Protein AF-A0A8K0K7T7-F1 (afdb_monomer_lite)

Structure (mmCIF, N/CA/C/O backbone):
data_AF-A0A8K0K7T7-F1
#
_entry.id   AF-A0A8K0K7T7-F1
#
loop_
_atom_site.group_PDB
_atom_site.id
_atom_site.type_symbol
_atom_site.label_atom_id
_atom_site.label_alt_id
_atom_site.label_comp_id
_atom_site.label_asym_id
_atom_site.label_entity_id
_atom_site.label_seq_id
_atom_site.pdbx_PDB_ins_code
_atom_site.Cartn_x
_atom_site.Cartn_y
_atom_site.Cartn_z
_atom_site.occupancy
_atom_site.B_iso_or_equiv
_atom_site.auth_seq_id
_atom_site.auth_comp_id
_atom_site.auth_asym_id
_atom_site.auth_atom_id
_atom_site.pdbx_PDB_model_num
ATOM 1 N N . MET A 1 1 ? 17.848 -2.171 -11.054 1.00 44.66 1 MET A N 1
ATOM 2 C CA . MET A 1 1 ? 18.434 -1.024 -11.780 1.00 44.66 1 MET A CA 1
ATOM 3 C C . MET A 1 1 ? 17.347 0.001 -12.133 1.00 44.66 1 MET A C 1
ATOM 5 O O . MET A 1 1 ? 17.092 0.245 -13.301 1.00 44.66 1 MET A O 1
ATOM 9 N N . LEU A 1 2 ? 16.612 0.528 -11.144 1.00 49.06 2 LEU A N 1
ATOM 10 C CA . LEU A 1 2 ? 15.560 1.542 -11.382 1.00 49.06 2 LEU A CA 1
ATOM 11 C C . LEU A 1 2 ? 15.442 2.586 -10.257 1.00 49.06 2 LEU A C 1
ATOM 13 O O . LEU A 1 2 ? 14.619 3.487 -10.379 1.00 49.06 2 LEU A O 1
ATOM 17 N N . LEU A 1 3 ? 16.252 2.478 -9.204 1.00 55.94 3 LEU A N 1
ATOM 18 C CA . LEU A 1 3 ? 16.417 3.468 -8.147 1.00 55.94 3 LEU A CA 1
ATOM 19 C C . LEU A 1 3 ? 17.888 3.410 -7.732 1.00 55.94 3 LEU A C 1
ATOM 21 O O . LEU A 1 3 ? 18.396 2.315 -7.489 1.00 55.94 3 LEU A O 1
ATOM 25 N N . GLU A 1 4 ? 18.558 4.556 -7.735 1.00 58.66 4 GLU A N 1
ATOM 26 C CA . GLU A 1 4 ? 19.851 4.748 -7.084 1.00 58.66 4 GLU A CA 1
ATOM 27 C C . GLU A 1 4 ? 19.541 5.489 -5.792 1.00 58.66 4 GLU A C 1
ATOM 29 O O . GLU A 1 4 ? 19.224 6.675 -5.806 1.00 58.66 4 GLU A O 1
ATOM 34 N N . GLU A 1 5 ? 19.512 4.755 -4.688 1.00 66.19 5 GLU A N 1
ATOM 35 C CA . GLU A 1 5 ? 19.388 5.341 -3.362 1.00 66.19 5 GLU A CA 1
ATOM 36 C C . GLU A 1 5 ? 20.499 4.767 -2.493 1.00 66.19 5 GLU A C 1
ATOM 38 O O . GLU A 1 5 ? 20.722 3.554 -2.487 1.00 66.19 5 GLU A O 1
ATOM 43 N N . GLU A 1 6 ? 21.207 5.646 -1.789 1.00 67.38 6 GLU A N 1
ATOM 44 C CA . GLU A 1 6 ? 22.221 5.242 -0.824 1.00 67.38 6 GLU A CA 1
ATOM 45 C C . GLU A 1 6 ? 21.534 4.630 0.398 1.00 67.38 6 GLU A C 1
ATOM 47 O O . GLU A 1 6 ? 20.622 5.216 0.988 1.00 67.38 6 GLU A O 1
ATOM 52 N N . VAL A 1 7 ? 21.958 3.420 0.749 1.00 73.75 7 VAL A N 1
ATOM 53 C CA . VAL A 1 7 ? 21.536 2.718 1.960 1.00 73.75 7 VAL A CA 1
ATOM 54 C C . VAL A 1 7 ? 22.656 2.892 2.976 1.00 73.75 7 VAL A C 1
ATOM 56 O O . VAL A 1 7 ? 23.814 2.635 2.649 1.00 73.75 7 VAL A O 1
ATOM 59 N N . ALA A 1 8 ? 22.321 3.351 4.182 1.00 79.38 8 ALA A N 1
ATOM 60 C CA . ALA A 1 8 ? 23.298 3.510 5.253 1.00 79.38 8 ALA A CA 1
ATOM 61 C C . ALA A 1 8 ? 23.956 2.162 5.598 1.00 79.38 8 ALA A C 1
ATOM 63 O O . ALA A 1 8 ? 23.309 1.115 5.535 1.00 79.38 8 ALA A O 1
ATOM 64 N N . GLU A 1 9 ? 25.239 2.178 5.961 1.00 80.19 9 GLU A N 1
ATOM 65 C CA . GLU A 1 9 ? 25.994 0.952 6.268 1.00 80.19 9 GLU A CA 1
ATOM 66 C C . GLU A 1 9 ? 25.435 0.189 7.482 1.00 80.19 9 GLU A C 1
ATOM 68 O O . GLU A 1 9 ? 25.597 -1.026 7.577 1.00 80.19 9 GLU A O 1
ATOM 73 N N . ASP A 1 10 ? 24.741 0.882 8.386 1.00 84.44 10 ASP A N 1
ATOM 74 C CA . ASP A 1 10 ? 24.087 0.339 9.578 1.00 84.44 10 ASP A CA 1
ATOM 75 C C . ASP A 1 10 ? 22.597 0.008 9.366 1.00 84.44 10 ASP A C 1
ATOM 77 O O . ASP A 1 10 ? 21.869 -0.259 10.326 1.00 84.44 10 ASP A O 1
ATOM 81 N N . ALA A 1 11 ? 22.126 -0.010 8.115 1.00 82.19 11 ALA A N 1
ATOM 82 C CA . ALA A 1 11 ? 20.739 -0.319 7.807 1.00 82.19 11 ALA A CA 1
ATOM 83 C C . ALA A 1 11 ? 20.352 -1.733 8.272 1.00 82.19 11 ALA A C 1
ATOM 85 O O . ALA A 1 11 ? 20.931 -2.745 7.868 1.00 82.19 11 ALA A O 1
ATOM 86 N N . LEU A 1 12 ? 19.300 -1.810 9.087 1.00 83.00 12 LEU A N 1
ATOM 87 C CA . LEU A 1 12 ? 18.721 -3.077 9.519 1.00 83.00 12 LEU A CA 1
ATOM 88 C C . LEU A 1 12 ? 17.846 -3.662 8.404 1.00 83.00 12 LEU A C 1
ATOM 90 O O . LEU A 1 12 ? 16.884 -3.039 7.957 1.00 83.00 12 LEU A O 1
ATOM 94 N N . VAL A 1 13 ? 18.154 -4.891 7.982 1.00 82.94 13 VAL A N 1
ATOM 95 C CA . VAL A 1 13 ? 17.402 -5.614 6.947 1.00 82.94 13 VAL A CA 1
ATOM 96 C C . VAL A 1 13 ? 16.766 -6.862 7.545 1.00 82.94 13 VAL A C 1
ATOM 98 O O . VAL A 1 13 ? 17.448 -7.726 8.093 1.00 82.94 13 VAL A O 1
ATOM 101 N N . GLN A 1 14 ? 15.446 -6.990 7.406 1.00 85.31 14 GLN A N 1
ATOM 102 C CA . GLN A 1 14 ? 14.732 -8.194 7.818 1.00 85.31 14 GLN A CA 1
ATOM 103 C C . GLN A 1 14 ? 14.831 -9.280 6.739 1.00 85.31 14 GLN A C 1
ATOM 105 O O . GLN A 1 14 ? 14.354 -9.108 5.617 1.00 85.31 14 GLN A O 1
ATOM 110 N N . VAL A 1 15 ? 15.406 -10.431 7.095 1.00 89.38 15 VAL A N 1
ATOM 111 C CA . VAL A 1 15 ? 15.560 -11.581 6.193 1.00 89.38 15 VAL A CA 1
ATOM 112 C C . VAL A 1 15 ? 14.581 -12.682 6.590 1.00 89.38 15 VAL A C 1
ATOM 114 O O . VAL A 1 15 ? 14.737 -13.323 7.623 1.00 89.38 15 VAL A O 1
ATOM 117 N N . TYR A 1 16 ? 13.569 -12.915 5.752 1.00 90.62 16 TYR A N 1
ATOM 118 C CA . TYR A 1 16 ? 12.531 -13.921 6.015 1.00 90.62 16 TYR A CA 1
ATOM 119 C C . TYR A 1 16 ? 12.963 -15.356 5.670 1.00 90.62 16 TYR A C 1
ATOM 121 O O . TYR A 1 16 ? 12.565 -16.297 6.349 1.00 90.62 16 TYR A O 1
ATOM 129 N N . PHE A 1 17 ? 13.777 -15.537 4.622 1.00 94.69 17 PHE A N 1
ATOM 130 C CA . PHE A 1 17 ? 14.166 -16.856 4.103 1.00 94.69 17 PHE A CA 1
ATOM 131 C C . PHE A 1 17 ? 15.683 -16.953 3.922 1.00 94.69 17 PHE A C 1
ATOM 133 O O . PHE A 1 17 ? 16.199 -16.926 2.806 1.00 94.69 17 PHE A O 1
ATOM 140 N N . GLU A 1 18 ? 16.411 -17.043 5.033 1.00 94.62 18 GLU A N 1
ATOM 141 C CA . GLU A 1 18 ? 17.880 -17.036 5.033 1.00 94.62 18 GLU A CA 1
ATOM 142 C C . GLU A 1 18 ? 18.484 -18.130 4.134 1.00 94.62 18 GLU A C 1
ATOM 144 O O . GLU A 1 18 ? 19.366 -17.852 3.321 1.00 94.62 18 GLU A O 1
ATOM 149 N N . SER A 1 19 ? 17.984 -19.365 4.233 1.00 95.44 19 SER A N 1
ATOM 150 C CA . SER A 1 19 ? 18.483 -20.504 3.450 1.00 95.44 19 SER A CA 1
ATOM 151 C C . SER A 1 19 ? 18.306 -20.311 1.944 1.00 95.44 19 SER A C 1
ATOM 153 O O . SER A 1 19 ? 19.203 -20.649 1.174 1.00 95.44 19 SER A O 1
ATOM 155 N N . TYR A 1 20 ? 17.184 -19.718 1.527 1.00 94.75 20 TYR A N 1
ATOM 156 C CA . TYR A 1 20 ? 16.925 -19.384 0.128 1.00 94.75 20 TYR A CA 1
ATOM 157 C C . TYR A 1 20 ? 17.961 -18.393 -0.403 1.00 94.75 20 TYR A C 1
ATOM 159 O O . TYR A 1 20 ? 18.541 -18.624 -1.460 1.00 94.75 20 TYR A O 1
ATOM 167 N N . PHE A 1 21 ? 18.227 -17.310 0.336 1.00 92.56 21 PHE A N 1
ATOM 168 C CA . PHE A 1 21 ? 19.190 -16.301 -0.102 1.00 92.56 21 PHE A CA 1
ATOM 169 C C . PHE A 1 21 ? 20.616 -16.845 -0.146 1.00 92.56 21 PHE A C 1
ATOM 171 O O . PHE A 1 21 ? 21.332 -16.550 -1.096 1.00 92.56 21 PHE A O 1
ATOM 178 N N . LYS A 1 22 ? 21.013 -17.685 0.817 1.00 93.25 22 LYS A N 1
ATOM 179 C CA . LYS A 1 22 ? 22.320 -18.358 0.780 1.00 93.25 22 LYS A CA 1
ATOM 180 C C . LYS A 1 22 ? 22.485 -19.199 -0.486 1.00 93.25 22 LYS A C 1
ATOM 182 O O . LYS A 1 22 ? 23.440 -18.980 -1.223 1.00 93.25 22 LYS A O 1
ATOM 187 N N . ALA A 1 23 ? 21.524 -20.079 -0.770 1.00 94.44 23 ALA A N 1
ATOM 188 C CA . ALA A 1 23 ? 21.555 -20.914 -1.969 1.00 94.44 23 ALA A CA 1
ATOM 189 C C . ALA A 1 23 ? 21.532 -20.073 -3.257 1.00 94.44 23 ALA A C 1
ATOM 191 O O . ALA A 1 23 ? 22.284 -20.335 -4.190 1.00 94.44 23 ALA A O 1
ATOM 192 N N . LEU A 1 24 ? 20.710 -19.019 -3.299 1.00 89.81 24 LEU A N 1
ATOM 193 C CA . LEU A 1 24 ? 20.644 -18.107 -4.439 1.00 89.81 24 LEU A CA 1
ATOM 194 C C . LEU A 1 24 ? 21.985 -17.409 -4.691 1.00 89.81 24 LEU A C 1
ATOM 196 O O . LEU A 1 24 ? 22.420 -17.331 -5.836 1.00 89.81 24 LEU A O 1
ATOM 200 N N . PHE A 1 25 ? 22.634 -16.879 -3.653 1.00 89.50 25 PHE A N 1
ATOM 201 C CA . PHE A 1 25 ? 23.907 -16.177 -3.812 1.00 89.50 25 PHE A CA 1
ATOM 202 C C . PHE A 1 25 ? 25.058 -17.119 -4.166 1.00 89.50 25 PHE A C 1
ATOM 204 O O . PHE A 1 25 ? 25.930 -16.725 -4.937 1.00 89.50 25 PHE A O 1
ATOM 211 N N . GLU A 1 26 ? 25.034 -18.360 -3.680 1.00 91.69 26 GLU A N 1
ATOM 212 C CA . GLU A 1 26 ? 25.967 -19.409 -4.099 1.00 91.69 26 GLU A CA 1
ATOM 213 C C . GLU A 1 26 ? 25.805 -19.724 -5.598 1.00 91.69 26 GLU A C 1
ATOM 215 O O . GLU A 1 26 ? 26.759 -19.614 -6.370 1.00 91.69 26 GLU A O 1
ATOM 220 N N . GLU A 1 27 ? 24.575 -19.977 -6.053 1.00 88.00 27 GLU A N 1
ATOM 221 C CA . GLU A 1 27 ? 24.254 -20.210 -7.470 1.00 88.00 27 GLU A CA 1
ATOM 222 C C . GLU A 1 27 ? 24.607 -19.010 -8.368 1.00 88.00 27 GLU A C 1
ATOM 224 O O . GLU A 1 27 ? 25.108 -19.169 -9.488 1.00 88.00 27 GLU A O 1
ATOM 229 N N . LEU A 1 28 ? 24.375 -17.784 -7.889 1.00 86.06 28 LEU A N 1
ATOM 230 C CA . LEU A 1 28 ? 24.751 -16.562 -8.602 1.00 86.06 28 LEU A CA 1
ATOM 231 C C . LEU A 1 28 ? 26.271 -16.379 -8.665 1.00 86.06 28 LEU A C 1
ATOM 233 O O . LEU A 1 28 ? 26.768 -15.956 -9.705 1.00 86.06 28 LEU A O 1
ATOM 237 N N . GLY A 1 29 ? 27.005 -16.731 -7.605 1.00 85.00 29 GLY A N 1
ATOM 238 C CA . GLY A 1 29 ? 28.470 -16.697 -7.578 1.00 85.00 29 GLY A CA 1
ATOM 239 C C . GLY A 1 29 ? 29.111 -17.666 -8.575 1.00 85.00 29 GLY A C 1
ATOM 240 O O . GLY A 1 29 ? 30.180 -17.387 -9.116 1.00 85.00 29 GLY A O 1
ATOM 241 N N . HIS A 1 30 ? 28.432 -18.775 -8.877 1.00 88.62 30 HIS A N 1
ATOM 242 C CA . HIS A 1 30 ? 28.841 -19.734 -9.908 1.00 88.62 30 HIS A CA 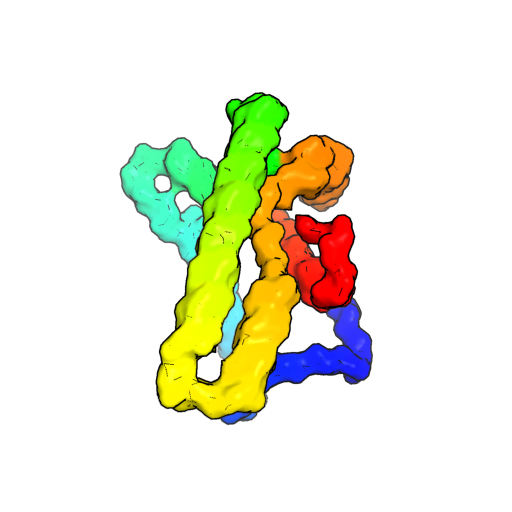1
ATOM 243 C C . HIS A 1 30 ? 28.307 -19.406 -11.310 1.00 88.62 30 HIS A C 1
ATOM 245 O O . HIS A 1 30 ? 28.747 -19.988 -12.307 1.00 88.62 30 HIS A O 1
ATOM 251 N N . SER A 1 31 ? 27.370 -18.466 -11.419 1.00 85.31 31 SER A N 1
ATOM 252 C CA . SER A 1 31 ? 26.796 -18.050 -12.692 1.00 85.31 31 SER A CA 1
ATOM 253 C C . SER A 1 31 ? 27.680 -17.008 -13.374 1.00 85.31 31 SER A C 1
ATOM 255 O O . SER A 1 31 ? 27.971 -15.950 -12.827 1.00 85.31 31 SER A O 1
ATOM 257 N N . GLY A 1 32 ? 28.076 -17.270 -14.622 1.00 87.94 32 GLY A N 1
ATOM 258 C CA . GLY A 1 32 ? 28.769 -16.263 -15.427 1.00 87.94 32 GLY A CA 1
ATOM 259 C C . GLY A 1 32 ? 27.900 -15.017 -15.643 1.00 87.94 32 GLY A C 1
ATOM 260 O O . GLY A 1 32 ? 26.694 -15.135 -15.870 1.00 87.94 32 GLY A O 1
ATOM 261 N N . GLU A 1 33 ? 28.519 -13.834 -15.647 1.00 87.94 33 GLU A N 1
ATOM 262 C CA . GLU A 1 33 ? 27.858 -12.520 -15.744 1.00 87.94 33 GLU A CA 1
ATOM 263 C C . GLU A 1 33 ? 26.768 -12.466 -16.827 1.00 87.94 33 GLU A C 1
ATOM 265 O O . GLU A 1 33 ? 25.632 -12.070 -16.570 1.00 87.94 33 GLU A O 1
ATOM 270 N N . ARG A 1 34 ? 27.073 -12.962 -18.032 1.00 89.06 34 ARG A N 1
ATOM 271 C CA . ARG A 1 34 ? 26.129 -13.007 -19.159 1.00 89.06 34 ARG A CA 1
ATOM 272 C C . ARG A 1 34 ? 24.845 -13.775 -18.834 1.00 89.06 34 ARG A C 1
ATOM 274 O O . ARG A 1 34 ? 23.768 -13.380 -19.278 1.00 89.06 34 ARG A O 1
ATOM 281 N N . ARG A 1 35 ? 24.939 -14.883 -18.093 1.00 87.81 35 ARG A N 1
ATOM 282 C CA . ARG A 1 35 ? 23.773 -15.691 -17.705 1.00 87.81 35 ARG A CA 1
ATOM 283 C C . ARG A 1 35 ? 22.903 -14.919 -16.719 1.00 87.81 35 ARG A C 1
ATOM 285 O O . ARG A 1 35 ? 21.689 -14.876 -16.904 1.00 87.81 35 ARG A O 1
ATOM 292 N N . THR A 1 36 ? 23.530 -14.263 -15.746 1.00 86.50 36 THR A N 1
ATOM 293 C CA . THR A 1 36 ? 22.855 -13.416 -14.757 1.00 86.50 36 THR A CA 1
ATOM 294 C C . THR A 1 36 ? 22.152 -12.236 -15.426 1.00 86.50 36 THR A C 1
ATOM 296 O O . THR A 1 36 ? 20.957 -12.041 -15.219 1.00 86.50 36 THR A O 1
ATOM 299 N N . VAL A 1 37 ? 22.840 -11.504 -16.307 1.00 88.94 37 VAL A N 1
ATOM 300 C CA . VAL A 1 37 ? 22.253 -10.386 -17.066 1.00 88.94 37 VAL A CA 1
ATOM 301 C C . VAL A 1 37 ? 21.072 -10.854 -17.917 1.00 88.94 37 VAL A C 1
ATOM 303 O O . VAL A 1 37 ? 20.012 -10.234 -17.883 1.00 88.94 37 VAL A O 1
ATOM 306 N N . ASN A 1 38 ? 21.205 -11.975 -18.631 1.00 89.94 38 ASN A N 1
ATOM 307 C CA . ASN A 1 38 ? 20.111 -12.519 -19.436 1.00 89.94 38 ASN A CA 1
ATOM 308 C C . ASN A 1 38 ? 18.901 -12.912 -18.581 1.00 89.94 38 ASN A C 1
ATOM 310 O O . ASN A 1 38 ? 17.770 -12.612 -18.956 1.00 89.94 38 ASN A O 1
ATOM 314 N N . ALA A 1 39 ? 19.123 -13.550 -17.429 1.00 88.12 39 ALA A N 1
ATOM 315 C CA . ALA A 1 39 ? 18.048 -13.903 -16.509 1.00 88.12 39 ALA A CA 1
ATOM 316 C C . ALA A 1 39 ? 17.333 -12.651 -15.973 1.00 88.12 39 ALA A C 1
ATOM 318 O O . ALA A 1 39 ? 16.104 -12.591 -15.992 1.00 88.12 39 ALA A O 1
ATOM 319 N N . LEU A 1 40 ? 18.087 -11.621 -15.571 1.00 88.88 40 LEU A N 1
ATOM 320 C CA . LEU A 1 40 ? 17.537 -10.336 -15.125 1.00 88.88 40 LEU A CA 1
ATOM 321 C C . LEU A 1 40 ? 16.747 -9.631 -16.229 1.00 88.88 40 LEU A C 1
ATOM 323 O O . LEU A 1 40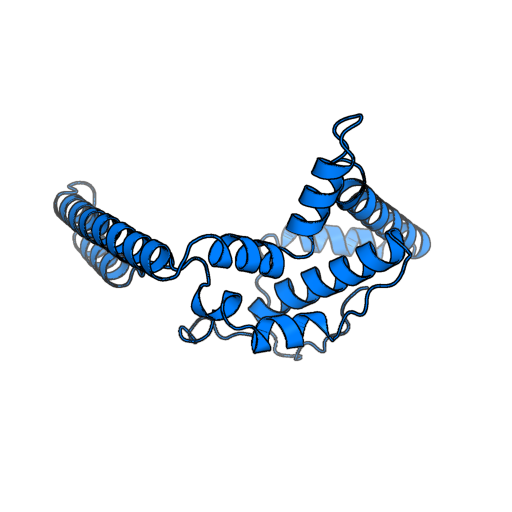 ? 15.670 -9.100 -15.961 1.00 88.88 40 LEU A O 1
ATOM 327 N N . MET A 1 41 ? 17.232 -9.672 -17.470 1.00 89.38 41 MET A N 1
ATOM 328 C CA . MET A 1 41 ? 16.513 -9.136 -18.624 1.00 89.38 41 MET A CA 1
ATOM 329 C C . MET A 1 41 ? 15.206 -9.884 -18.876 1.00 89.38 41 MET A C 1
ATOM 331 O O . MET A 1 41 ? 14.176 -9.241 -19.044 1.00 89.38 41 MET A O 1
ATOM 335 N N . VAL A 1 42 ? 15.211 -11.220 -18.843 1.00 90.00 42 VAL A N 1
ATOM 336 C CA . VAL A 1 42 ? 13.991 -12.027 -19.008 1.00 90.00 42 VAL A CA 1
ATOM 337 C C . VAL A 1 42 ? 12.983 -11.727 -17.901 1.00 90.00 42 VAL A C 1
ATOM 339 O O . VAL A 1 42 ? 11.811 -11.507 -18.200 1.00 90.00 42 VAL A O 1
ATOM 342 N N . MET A 1 43 ? 13.430 -11.648 -16.644 1.00 88.19 43 MET A N 1
ATOM 343 C CA . MET A 1 43 ? 12.573 -11.262 -15.519 1.00 88.19 43 MET A CA 1
ATOM 344 C C . MET A 1 43 ? 11.979 -9.864 -15.727 1.00 88.19 43 MET A C 1
ATOM 346 O O . MET A 1 43 ? 10.772 -9.675 -15.597 1.00 88.19 43 MET A O 1
ATOM 350 N N . PHE A 1 44 ? 12.795 -8.888 -16.128 1.00 86.00 44 PHE A N 1
ATOM 351 C CA . PHE A 1 44 ? 12.325 -7.531 -16.395 1.00 86.00 44 PHE A CA 1
ATOM 352 C C . PHE A 1 44 ? 11.341 -7.463 -17.572 1.00 86.00 44 PHE A C 1
ATOM 354 O O . PHE A 1 44 ? 10.301 -6.813 -17.474 1.00 86.00 44 PHE A O 1
ATOM 361 N N . THR A 1 45 ? 11.621 -8.156 -18.677 1.00 86.25 45 THR A N 1
ATOM 362 C CA . THR A 1 45 ? 10.717 -8.227 -19.831 1.00 86.25 45 THR A CA 1
ATOM 363 C C . THR A 1 45 ? 9.404 -8.916 -19.471 1.00 86.25 45 THR A C 1
ATOM 365 O O . THR A 1 45 ? 8.348 -8.453 -19.899 1.00 86.25 45 THR A O 1
ATOM 368 N N . HIS A 1 46 ? 9.441 -9.972 -18.657 1.00 86.31 46 HIS A N 1
ATOM 369 C CA . HIS A 1 46 ? 8.241 -10.632 -18.152 1.00 86.31 46 HIS A CA 1
ATOM 370 C C . HIS A 1 46 ? 7.388 -9.678 -17.304 1.00 86.31 46 HIS A C 1
ATOM 372 O O . HIS A 1 46 ? 6.182 -9.581 -17.525 1.00 86.31 46 HIS A O 1
ATOM 378 N N . GLU A 1 47 ? 8.003 -8.907 -16.404 1.00 81.31 47 GLU A N 1
ATOM 379 C CA . GLU A 1 47 ? 7.311 -7.884 -15.608 1.00 81.31 47 GLU A CA 1
ATOM 380 C C . GLU A 1 47 ? 6.663 -6.803 -16.483 1.00 81.31 47 GLU A C 1
ATOM 382 O O . GLU A 1 47 ? 5.499 -6.444 -16.277 1.00 81.31 47 GLU A O 1
ATOM 387 N N . LEU A 1 48 ? 7.376 -6.314 -17.504 1.00 82.00 48 LEU A N 1
ATOM 388 C CA . LEU A 1 48 ? 6.817 -5.367 -18.471 1.00 82.00 48 LEU A CA 1
ATOM 389 C C . LEU A 1 48 ? 5.649 -5.981 -19.247 1.00 82.00 48 LEU A C 1
ATOM 391 O O . LEU A 1 48 ? 4.610 -5.342 -19.407 1.00 82.00 48 LEU A O 1
ATOM 395 N N . TYR A 1 49 ? 5.783 -7.226 -19.700 1.00 82.62 49 TYR A N 1
ATOM 396 C CA . TYR A 1 49 ? 4.724 -7.934 -20.410 1.00 82.62 49 TYR A CA 1
ATOM 397 C C . TYR A 1 49 ? 3.495 -8.152 -19.521 1.00 82.62 49 TYR A C 1
ATOM 399 O O . TYR A 1 49 ? 2.365 -7.906 -19.943 1.00 82.62 49 TYR A O 1
ATOM 407 N N . TYR A 1 50 ? 3.678 -8.549 -18.265 1.00 77.31 50 TYR A N 1
ATOM 408 C CA . TYR A 1 50 ? 2.561 -8.735 -17.349 1.00 77.31 50 TYR A CA 1
ATOM 409 C C . TYR A 1 50 ? 1.889 -7.398 -17.023 1.00 77.31 50 TYR A C 1
ATOM 411 O O . TYR A 1 50 ? 0.674 -7.257 -17.169 1.00 77.31 50 TYR A O 1
ATOM 419 N N . GLY A 1 51 ? 2.676 -6.378 -16.674 1.00 71.69 51 GLY A N 1
ATOM 420 C CA . GLY A 1 51 ? 2.180 -5.042 -16.350 1.00 71.69 51 GLY A CA 1
ATOM 421 C C . GLY A 1 51 ? 1.474 -4.339 -17.509 1.00 71.69 51 GLY A C 1
ATOM 422 O O . GLY A 1 51 ? 0.477 -3.656 -17.277 1.00 71.69 51 GLY A O 1
ATOM 423 N N . LEU A 1 52 ? 1.957 -4.531 -18.741 1.00 77.06 52 LEU A N 1
ATOM 424 C CA . LEU A 1 52 ? 1.518 -3.772 -19.911 1.00 77.06 52 LEU A CA 1
ATOM 425 C C . LEU A 1 52 ? 0.787 -4.604 -20.961 1.00 77.06 52 LEU A C 1
ATOM 427 O O . LEU A 1 52 ? 0.243 -4.022 -21.880 1.00 77.06 52 LEU A O 1
ATOM 431 N N . VAL A 1 53 ? 0.745 -5.931 -20.919 1.00 72.94 53 VAL A N 1
ATOM 432 C CA . VAL A 1 53 ? 0.171 -6.726 -22.028 1.00 72.94 53 VAL A CA 1
ATOM 433 C C . VAL A 1 53 ? -0.871 -7.724 -21.547 1.00 72.94 53 VAL A C 1
ATOM 435 O O . VAL A 1 53 ? -1.931 -7.816 -22.162 1.00 72.94 53 VAL A O 1
ATOM 438 N N . THR A 1 54 ? -0.650 -8.414 -20.427 1.00 66.38 54 THR A N 1
ATOM 439 C CA . THR A 1 54 ? -1.586 -9.461 -19.956 1.00 66.38 54 THR A CA 1
ATOM 440 C C . THR A 1 54 ? -2.959 -8.938 -19.520 1.00 66.38 54 THR A C 1
ATOM 442 O O . THR A 1 54 ? -3.939 -9.674 -19.552 1.00 66.38 54 THR A O 1
ATOM 445 N N . ASN A 1 55 ? -3.082 -7.635 -19.238 1.00 58.16 55 ASN A N 1
ATOM 446 C CA . ASN A 1 55 ? -4.368 -6.965 -19.003 1.00 58.16 55 ASN A CA 1
ATOM 447 C C . ASN A 1 55 ? -5.227 -6.771 -20.271 1.00 58.16 55 ASN A C 1
ATOM 449 O O . ASN A 1 55 ? -6.287 -6.137 -20.209 1.00 58.16 55 ASN A O 1
ATOM 453 N N . ARG A 1 56 ? -4.803 -7.289 -21.430 1.00 58.62 56 ARG A N 1
ATOM 454 C CA . ARG A 1 56 ? -5.599 -7.284 -22.660 1.00 58.62 56 ARG A CA 1
ATOM 455 C C . ARG A 1 56 ? -6.742 -8.295 -22.559 1.00 58.62 56 ARG A C 1
ATOM 457 O O . ARG A 1 56 ? -6.643 -9.422 -23.029 1.00 58.62 56 ARG A O 1
ATOM 464 N N . GLN A 1 57 ? -7.881 -7.854 -22.032 1.00 59.16 57 GLN A N 1
ATOM 465 C CA . GLN A 1 57 ? -9.151 -8.390 -22.520 1.00 59.16 57 GLN A CA 1
ATOM 466 C C . GLN A 1 57 ? -9.231 -8.035 -24.008 1.00 59.16 57 GLN A C 1
ATOM 468 O O . GLN A 1 57 ? -9.163 -6.852 -24.360 1.00 59.16 57 GLN A O 1
ATOM 473 N N . TYR A 1 58 ? -9.288 -9.052 -24.873 1.00 57.81 58 TYR A N 1
ATOM 474 C CA . TYR A 1 58 ? -9.395 -8.879 -26.321 1.00 57.81 58 TYR A CA 1
ATOM 475 C C . TYR A 1 58 ? -10.427 -7.776 -26.641 1.00 57.81 58 TYR A C 1
ATOM 477 O O . TYR A 1 58 ? -11.558 -7.807 -26.163 1.00 57.81 58 TYR A O 1
ATOM 485 N N . CYS A 1 59 ? -9.997 -6.768 -27.406 1.00 66.81 59 CYS A N 1
ATOM 486 C CA . CYS A 1 59 ? -10.822 -5.693 -27.975 1.00 66.81 59 CYS A CA 1
ATOM 487 C C . CYS A 1 59 ? -11.345 -4.565 -27.057 1.00 66.81 59 CYS A C 1
ATOM 489 O O . CYS A 1 59 ? -12.091 -3.724 -27.553 1.00 66.81 59 CYS A O 1
ATOM 491 N N . ASN A 1 60 ? -10.921 -4.426 -25.791 1.00 82.75 60 ASN A N 1
ATOM 492 C CA . ASN A 1 60 ? -11.301 -3.250 -24.982 1.00 82.75 60 ASN A CA 1
ATOM 493 C C . ASN A 1 60 ? -10.110 -2.353 -24.605 1.00 82.75 60 ASN A C 1
ATOM 495 O O . ASN A 1 60 ? -9.602 -2.381 -23.481 1.00 82.75 60 ASN A O 1
ATOM 499 N N . ARG A 1 61 ? -9.692 -1.506 -25.559 1.00 83.62 61 ARG A N 1
ATOM 500 C CA . ARG A 1 61 ? -8.607 -0.523 -25.369 1.00 83.62 61 ARG A CA 1
ATOM 501 C C . ARG A 1 61 ? -8.869 0.406 -24.181 1.00 83.62 61 ARG A C 1
ATOM 503 O O . ARG A 1 61 ? -7.939 0.697 -23.438 1.00 83.62 61 ARG A O 1
ATOM 510 N N . ARG A 1 62 ? -10.118 0.843 -23.983 1.00 86.50 62 ARG A N 1
ATOM 511 C CA . ARG A 1 62 ? -10.494 1.747 -22.884 1.00 86.50 62 ARG A CA 1
ATOM 512 C C . ARG A 1 62 ? -10.230 1.103 -21.527 1.00 86.50 62 ARG A C 1
ATOM 514 O O . ARG A 1 62 ? -9.548 1.699 -20.701 1.00 86.50 62 ARG A O 1
ATOM 521 N N . ASN A 1 63 ? -10.725 -0.114 -21.317 1.00 85.38 63 ASN A N 1
ATOM 522 C CA . ASN A 1 63 ? -10.536 -0.838 -20.061 1.00 85.38 63 ASN A CA 1
ATOM 523 C C . ASN A 1 63 ? -9.066 -1.168 -19.819 1.00 85.38 63 ASN A C 1
ATOM 525 O O . ASN A 1 63 ? -8.596 -1.073 -18.690 1.00 85.38 63 ASN A O 1
ATOM 529 N N . TYR A 1 64 ? -8.337 -1.531 -20.873 1.00 85.06 64 TYR A N 1
ATOM 530 C CA . TYR A 1 64 ? -6.902 -1.760 -20.788 1.00 85.06 64 TYR A CA 1
ATOM 531 C C . TYR A 1 64 ? -6.153 -0.501 -20.322 1.00 85.06 64 TYR A C 1
ATOM 533 O O . TYR A 1 64 ? -5.420 -0.565 -19.338 1.00 85.06 64 TYR A O 1
ATOM 541 N N . CYS A 1 65 ? -6.382 0.648 -20.971 1.00 85.56 65 CYS A N 1
ATOM 542 C CA . CYS A 1 65 ? -5.760 1.913 -20.578 1.00 85.56 65 CYS A CA 1
ATOM 543 C C . CYS A 1 65 ? -6.135 2.290 -19.142 1.00 85.56 65 CYS A C 1
ATOM 545 O O . CYS A 1 65 ? -5.255 2.641 -18.366 1.00 85.56 65 CYS A O 1
ATOM 547 N N . LEU A 1 66 ? -7.410 2.137 -18.767 1.00 87.06 66 LEU A N 1
ATOM 548 C CA . LEU A 1 66 ? -7.875 2.418 -17.411 1.00 87.06 66 LEU A CA 1
ATOM 549 C C . LEU A 1 66 ? -7.151 1.554 -16.369 1.00 87.06 66 LEU A C 1
ATOM 551 O O . LEU A 1 66 ? -6.648 2.092 -15.391 1.00 87.06 66 LEU A O 1
ATOM 555 N N . LYS A 1 67 ? -7.036 0.240 -16.601 1.00 86.00 67 LYS A N 1
ATOM 556 C CA . LYS A 1 67 ? -6.341 -0.681 -15.687 1.00 86.00 67 LYS A CA 1
ATOM 557 C C . LYS A 1 67 ? -4.854 -0.368 -15.560 1.00 86.00 67 LYS A C 1
ATOM 559 O O . LYS A 1 67 ? -4.315 -0.418 -14.459 1.00 86.00 67 LYS A O 1
ATOM 564 N N . VAL A 1 68 ? -4.183 -0.058 -16.671 1.00 86.25 68 VAL A N 1
ATOM 565 C CA . VAL A 1 68 ? -2.759 0.312 -16.645 1.00 86.25 68 VAL A CA 1
ATOM 566 C C . VAL A 1 68 ? -2.569 1.620 -15.877 1.00 86.25 68 VAL A C 1
ATOM 568 O O . VAL A 1 68 ? -1.725 1.673 -14.988 1.00 86.25 68 VAL A O 1
ATOM 571 N N . SER A 1 69 ? -3.380 2.645 -16.150 1.00 86.81 69 SER A N 1
ATOM 572 C CA . SER A 1 69 ? -3.317 3.920 -15.430 1.00 86.81 69 SER A CA 1
ATOM 573 C C . SER A 1 69 ? -3.622 3.760 -13.940 1.00 86.81 69 SER A C 1
ATOM 575 O O . SER A 1 69 ? -2.881 4.290 -13.126 1.00 86.81 69 SER A O 1
ATOM 577 N N . GLN A 1 70 ? -4.636 2.975 -13.565 1.00 88.44 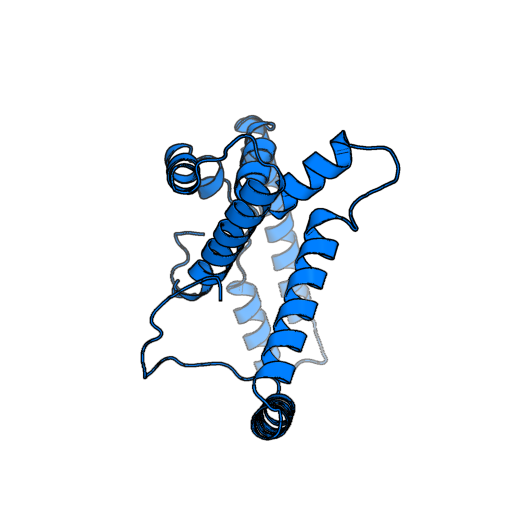70 GLN A N 1
ATOM 578 C CA . GLN A 1 70 ? -4.937 2.670 -12.159 1.00 88.44 70 GLN A CA 1
ATOM 579 C C . GLN A 1 70 ? -3.785 1.949 -11.459 1.00 88.44 70 GLN A C 1
ATOM 581 O O . GLN A 1 70 ? -3.511 2.223 -10.301 1.00 88.44 70 GLN A O 1
ATOM 586 N N . LYS A 1 71 ? -3.092 1.037 -12.150 1.00 86.12 71 LYS A N 1
ATOM 587 C CA . LYS A 1 71 ? -1.960 0.306 -11.571 1.00 86.12 71 LYS A CA 1
ATOM 588 C C . LYS A 1 71 ? -0.723 1.189 -11.387 1.00 86.12 71 LYS A C 1
ATOM 590 O O . LYS A 1 71 ? -0.017 1.037 -10.400 1.00 86.12 71 LYS A O 1
ATOM 595 N N . LEU A 1 72 ? -0.420 2.049 -12.360 1.00 86.94 72 LEU A N 1
ATOM 596 C CA . LEU A 1 72 ? 0.808 2.854 -12.366 1.00 86.94 72 LEU A CA 1
ATOM 597 C C . LEU A 1 72 ? 0.653 4.220 -11.676 1.00 86.94 72 LEU A C 1
ATOM 599 O O . LEU A 1 72 ? 1.649 4.856 -11.336 1.00 86.94 72 LEU A O 1
ATOM 603 N N . MET A 1 73 ? -0.584 4.681 -11.504 1.00 88.38 73 MET A N 1
ATOM 604 C CA . MET A 1 73 ? -0.957 5.967 -10.908 1.00 88.38 73 MET A CA 1
ATOM 605 C C . MET A 1 73 ? -2.122 5.756 -9.935 1.00 88.38 73 MET A C 1
ATOM 607 O O . MET A 1 73 ? -3.165 6.408 -10.021 1.00 88.38 73 MET A O 1
ATOM 611 N N . ASP A 1 74 ? -1.972 4.780 -9.047 1.00 87.50 74 ASP A N 1
ATOM 612 C CA . ASP A 1 74 ? -2.975 4.395 -8.054 1.00 87.50 74 ASP A CA 1
ATOM 613 C C . ASP A 1 74 ? -3.359 5.568 -7.141 1.00 87.50 74 ASP A C 1
ATOM 615 O O . ASP A 1 74 ? -4.542 5.749 -6.867 1.00 87.50 74 ASP A O 1
ATOM 619 N N . ASP A 1 75 ? -2.412 6.435 -6.792 1.00 87.06 75 ASP A N 1
ATOM 620 C CA . ASP A 1 75 ? -2.640 7.685 -6.059 1.00 87.06 75 ASP A CA 1
ATOM 621 C C . ASP A 1 75 ? -3.534 8.673 -6.813 1.00 87.06 75 ASP A C 1
ATOM 623 O O . ASP A 1 75 ? -4.541 9.136 -6.280 1.00 87.06 75 ASP A O 1
ATOM 627 N N . VAL A 1 76 ? -3.222 8.956 -8.079 1.00 88.62 76 VAL A N 1
ATOM 628 C CA . VAL A 1 76 ? -4.038 9.848 -8.916 1.00 88.62 76 VAL A CA 1
ATOM 629 C C . VAL A 1 76 ? -5.420 9.252 -9.146 1.00 88.62 76 VAL A C 1
ATOM 631 O O . VAL A 1 76 ? -6.427 9.955 -9.089 1.00 88.62 76 VAL A O 1
ATOM 634 N N . SER A 1 77 ? -5.493 7.944 -9.391 1.00 89.81 77 SER A N 1
ATOM 635 C CA . SER A 1 77 ? -6.771 7.268 -9.594 1.00 89.81 77 SER A CA 1
ATOM 636 C C . SER A 1 77 ? -7.634 7.278 -8.328 1.00 89.81 77 SER A C 1
ATOM 638 O O . SER A 1 77 ? -8.839 7.510 -8.424 1.00 89.81 77 SER A O 1
ATOM 640 N N . SER A 1 78 ? -7.019 7.125 -7.151 1.00 89.56 78 SER A N 1
ATOM 641 C CA . SER A 1 78 ? -7.682 7.223 -5.846 1.00 89.56 78 SER A CA 1
ATOM 642 C C . SER A 1 78 ? -8.163 8.646 -5.583 1.00 89.56 78 SER A C 1
ATOM 644 O O . SER A 1 78 ? -9.312 8.839 -5.196 1.00 89.56 78 SER A O 1
ATOM 646 N N . ALA A 1 79 ? -7.346 9.652 -5.896 1.00 89.62 79 ALA A N 1
ATOM 647 C CA . ALA A 1 79 ? -7.726 11.057 -5.804 1.00 89.62 79 ALA A CA 1
ATOM 648 C C . ALA A 1 79 ? -8.929 11.402 -6.685 1.00 89.62 79 ALA A C 1
ATOM 650 O O . ALA A 1 79 ? -9.895 11.999 -6.214 1.00 89.62 79 ALA A O 1
ATOM 651 N N . LEU A 1 80 ? -8.909 10.988 -7.955 1.00 89.25 80 LEU A N 1
ATOM 652 C CA . LEU A 1 80 ? -10.031 11.192 -8.873 1.00 89.25 80 LEU A CA 1
ATOM 653 C C . LEU A 1 80 ? -11.295 10.478 -8.385 1.00 89.25 80 LEU A C 1
ATOM 655 O O . LEU A 1 80 ? -12.389 11.039 -8.464 1.00 89.25 80 LEU A O 1
ATOM 659 N N . PHE A 1 81 ? -11.148 9.258 -7.863 1.00 90.25 81 PHE A N 1
ATOM 660 C CA . PHE A 1 81 ? -12.254 8.511 -7.277 1.00 90.25 81 PHE A CA 1
ATOM 661 C C . PHE A 1 81 ? -12.843 9.250 -6.074 1.00 90.25 81 PHE A C 1
ATOM 663 O O . PHE A 1 81 ? -14.044 9.506 -6.063 1.00 90.25 81 PHE A O 1
ATOM 670 N N . LEU A 1 82 ? -12.024 9.666 -5.108 1.00 89.50 82 LEU A N 1
ATOM 671 C CA . LEU A 1 82 ? -12.479 10.382 -3.915 1.00 89.50 82 LEU A CA 1
ATOM 672 C C . LEU A 1 82 ? -13.145 11.713 -4.264 1.00 89.50 82 LEU A C 1
ATOM 674 O O . LEU A 1 82 ? -14.253 11.962 -3.805 1.00 89.50 82 LEU A O 1
ATOM 678 N N . LYS A 1 83 ? -12.546 12.516 -5.152 1.00 87.94 83 LYS A N 1
ATOM 679 C CA . LYS A 1 83 ? -13.126 13.788 -5.623 1.00 87.94 83 LYS A CA 1
ATOM 680 C C . LYS A 1 83 ? -14.495 13.625 -6.286 1.00 87.94 83 LYS A C 1
ATOM 682 O O . LYS A 1 83 ? -15.273 14.575 -6.311 1.00 87.94 83 LYS A O 1
ATOM 687 N N . SER A 1 84 ? -14.809 12.441 -6.818 1.00 91.19 84 SER A N 1
ATOM 688 C CA . SER A 1 84 ? -16.126 12.169 -7.407 1.00 91.19 84 SER A CA 1
ATOM 689 C C . SER A 1 84 ? -17.250 12.074 -6.364 1.00 91.19 84 SER A C 1
ATOM 691 O O . SER A 1 84 ? -18.420 12.278 -6.693 1.00 91.19 84 SER A O 1
ATOM 693 N N . PHE A 1 85 ? -16.912 11.812 -5.097 1.00 86.38 85 PHE A N 1
ATOM 694 C CA . PHE A 1 85 ? -17.837 11.857 -3.973 1.00 86.38 85 PHE A CA 1
ATOM 695 C C . PHE A 1 85 ? -17.659 13.215 -3.287 1.00 86.38 85 PHE A C 1
ATOM 697 O O . PHE A 1 85 ? -16.649 13.454 -2.640 1.00 86.38 85 PHE A O 1
ATOM 704 N N . GLY A 1 86 ? -18.618 14.133 -3.439 1.00 85.88 86 GLY A N 1
ATOM 705 C CA . GLY A 1 86 ? -18.549 15.440 -2.770 1.00 85.88 86 GLY A CA 1
ATOM 706 C C . GLY A 1 86 ? -18.265 15.323 -1.262 1.00 85.88 86 GLY A C 1
ATOM 707 O O . GLY A 1 86 ? -18.595 14.310 -0.637 1.00 85.88 86 GLY A O 1
ATOM 708 N N . SER A 1 87 ? -17.680 16.368 -0.672 1.00 86.25 87 SER A N 1
ATOM 709 C CA . SER A 1 87 ? -17.159 16.371 0.708 1.00 86.25 87 SER A CA 1
ATOM 710 C C . SER A 1 87 ? -18.156 15.871 1.759 1.00 86.25 87 SER A C 1
ATOM 712 O O . SER A 1 87 ? -17.792 15.085 2.630 1.00 86.25 87 SER A O 1
ATOM 714 N N . GLU A 1 88 ? -19.430 16.246 1.645 1.00 89.81 88 GLU A N 1
ATOM 715 C CA . GLU A 1 88 ? -20.491 15.798 2.555 1.00 89.81 88 GLU A CA 1
ATOM 716 C C . GLU A 1 88 ? -20.667 14.269 2.539 1.00 89.81 88 GLU A C 1
ATOM 718 O O . GLU A 1 88 ? -20.840 13.632 3.579 1.00 89.81 88 GLU A O 1
ATOM 723 N N . LYS A 1 89 ? -20.606 13.652 1.353 1.00 90.56 89 LYS A N 1
ATOM 724 C CA . LYS A 1 89 ? -20.770 12.203 1.204 1.00 90.56 89 LYS A CA 1
ATOM 725 C C . LYS A 1 89 ? -19.572 11.454 1.776 1.00 90.56 89 LYS A C 1
ATOM 727 O O . LYS A 1 89 ? -19.766 10.417 2.407 1.00 90.56 89 LYS A O 1
ATOM 732 N N . LEU A 1 90 ? -18.366 11.989 1.592 1.00 89.94 90 LEU A N 1
ATOM 733 C CA . LEU A 1 90 ? -17.148 11.441 2.186 1.00 89.94 90 LEU A CA 1
ATOM 734 C C . LEU A 1 90 ? -17.188 11.503 3.718 1.00 89.94 90 LEU A C 1
ATOM 736 O O . LEU A 1 90 ? -16.940 10.492 4.370 1.00 89.94 90 LEU A O 1
ATOM 740 N N . GLN A 1 91 ? -17.603 12.636 4.291 1.00 89.12 91 GLN A N 1
ATOM 741 C CA . GLN A 1 91 ? -17.771 12.776 5.742 1.00 89.12 91 GLN A CA 1
ATOM 742 C C . GLN A 1 91 ? -18.792 11.777 6.299 1.00 89.12 91 GLN A C 1
ATOM 744 O O . GLN A 1 91 ? -18.508 11.089 7.276 1.00 89.12 91 GLN A O 1
ATOM 749 N N . LYS A 1 92 ? -19.952 11.628 5.642 1.00 91.56 92 LYS A N 1
ATOM 750 C CA . LYS A 1 92 ? -20.966 10.632 6.032 1.00 91.56 92 LYS A CA 1
ATOM 751 C C . LYS A 1 92 ? -20.413 9.207 6.009 1.00 91.56 92 LYS A C 1
ATOM 753 O O . LYS A 1 92 ? -20.676 8.440 6.934 1.00 91.56 92 LYS A O 1
ATOM 758 N N . PHE A 1 93 ? -19.640 8.861 4.979 1.00 89.81 93 PHE A N 1
ATOM 759 C CA . PHE A 1 93 ? -18.971 7.563 4.898 1.00 89.81 93 PHE A CA 1
ATOM 760 C C . PHE A 1 93 ? -18.000 7.356 6.059 1.00 89.81 93 PHE A C 1
ATOM 762 O O . PHE A 1 93 ? -18.048 6.316 6.709 1.00 89.81 93 PHE A O 1
ATOM 769 N N . GLN A 1 94 ? -17.172 8.354 6.364 1.00 90.19 94 GLN A N 1
ATOM 770 C CA . GLN A 1 94 ? -16.207 8.274 7.456 1.00 90.19 94 GLN A CA 1
ATOM 771 C C . GLN A 1 94 ? -16.896 8.110 8.817 1.00 90.19 94 GLN A C 1
ATOM 773 O O . GLN A 1 94 ? -16.486 7.273 9.619 1.00 90.19 94 GLN A O 1
ATOM 778 N N . THR A 1 95 ? -17.982 8.847 9.071 1.00 92.00 95 THR A N 1
ATOM 779 C CA . THR A 1 95 ? -18.784 8.686 10.292 1.00 92.00 95 THR A CA 1
ATOM 780 C C . THR A 1 95 ? -19.357 7.276 10.407 1.00 92.00 95 THR A C 1
ATOM 782 O O . THR A 1 95 ? -19.214 6.654 11.457 1.00 92.00 95 THR A O 1
ATOM 785 N N . LEU A 1 96 ? -19.959 6.754 9.335 1.00 94.50 96 LEU A N 1
ATOM 786 C CA . LEU A 1 96 ? -20.550 5.415 9.333 1.00 94.50 96 LEU A CA 1
ATOM 787 C C . LEU A 1 96 ? -19.495 4.327 9.574 1.00 94.50 96 LEU A C 1
ATOM 789 O O . LEU A 1 96 ? -19.701 3.426 10.382 1.00 94.50 96 LEU A O 1
ATOM 793 N N . VAL A 1 97 ? -18.348 4.422 8.902 1.00 93.81 97 VAL A N 1
ATOM 794 C CA . VAL A 1 97 ? -17.254 3.454 9.052 1.00 93.81 97 VAL A CA 1
ATOM 795 C C . VAL A 1 97 ? -16.681 3.484 10.472 1.00 93.81 97 VAL A C 1
ATOM 797 O O . VAL A 1 97 ? -16.463 2.426 11.059 1.00 93.81 97 VAL A O 1
ATOM 800 N N . ASN A 1 98 ? -16.527 4.670 11.068 1.00 93.44 98 ASN A N 1
ATOM 801 C CA . ASN A 1 98 ? -16.113 4.809 12.466 1.00 93.44 98 ASN A CA 1
ATOM 802 C C . ASN A 1 98 ? -17.128 4.198 13.443 1.00 93.44 98 ASN A C 1
ATOM 804 O O . ASN A 1 98 ? -16.730 3.563 14.417 1.00 93.44 98 ASN A O 1
ATOM 808 N N . GLN A 1 99 ? -18.430 4.361 13.193 1.00 95.50 99 GLN A N 1
ATOM 809 C CA . GLN A 1 99 ? -19.476 3.746 14.016 1.00 95.50 99 GLN A CA 1
ATOM 810 C C . GLN A 1 99 ? -19.397 2.217 13.967 1.00 95.50 99 GLN A C 1
ATOM 812 O O . GLN A 1 99 ? -19.301 1.583 15.015 1.00 95.50 99 GLN A O 1
ATOM 817 N N . ILE A 1 100 ? -19.334 1.641 12.762 1.00 96.38 100 ILE A N 1
ATOM 818 C CA . ILE A 1 100 ? -19.214 0.188 12.567 1.00 96.38 100 ILE A CA 1
ATOM 819 C C . ILE A 1 100 ? -17.946 -0.346 13.242 1.00 96.38 100 ILE A C 1
ATOM 821 O O . ILE A 1 100 ? -17.989 -1.370 13.921 1.00 96.38 100 ILE A O 1
ATOM 825 N N . TYR A 1 101 ? -16.815 0.349 13.092 1.00 95.75 101 TYR A N 1
ATOM 826 C CA . TYR A 1 101 ? -15.566 -0.037 1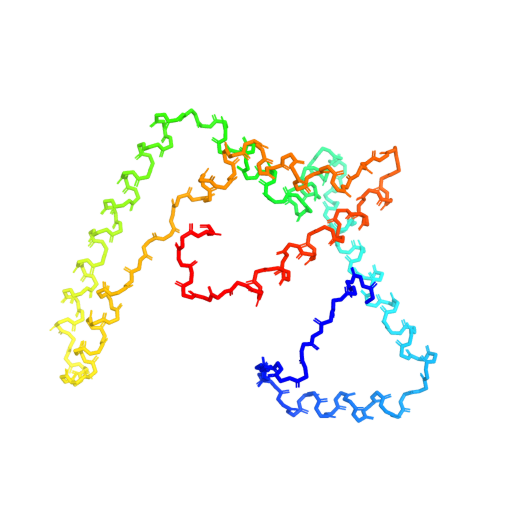3.744 1.00 95.75 101 TYR A CA 1
ATOM 827 C C . TYR A 1 101 ? -15.682 -0.040 15.271 1.00 95.75 101 TYR A C 1
ATOM 829 O O . TYR A 1 101 ? -15.242 -0.991 15.916 1.00 95.75 101 TYR A O 1
ATOM 837 N N . ASN A 1 102 ? -16.296 0.994 15.850 1.00 95.38 102 ASN A N 1
ATOM 838 C CA . ASN A 1 102 ? -16.475 1.095 17.295 1.00 95.38 102 ASN A CA 1
ATOM 839 C C . ASN A 1 102 ? -17.368 -0.027 17.837 1.00 95.38 102 ASN A C 1
ATOM 841 O O . ASN A 1 102 ? -17.056 -0.619 18.868 1.00 95.38 102 ASN A O 1
ATOM 845 N N . GLU A 1 103 ? -18.448 -0.364 17.136 1.00 96.88 103 GLU A N 1
ATOM 846 C CA . GLU A 1 103 ? -19.295 -1.501 17.506 1.00 96.88 103 GLU A CA 1
ATOM 847 C C . GLU A 1 103 ? -18.524 -2.824 17.417 1.00 96.88 103 GLU A C 1
ATOM 849 O O . GLU A 1 103 ? -18.552 -3.630 18.351 1.00 96.88 103 GLU A O 1
ATOM 854 N N . LEU A 1 104 ? -17.766 -3.018 16.334 1.00 96.94 104 LEU A N 1
ATOM 855 C CA . LEU A 1 104 ? -16.976 -4.224 16.111 1.00 96.94 104 LEU A CA 1
ATOM 856 C C . LEU A 1 104 ? -15.898 -4.411 17.184 1.00 96.94 104 LEU A C 1
ATOM 858 O O . LEU A 1 104 ? -15.768 -5.506 17.730 1.00 96.94 104 LEU A O 1
ATOM 862 N N . ILE A 1 105 ? -15.138 -3.362 17.516 1.00 96.88 105 ILE A N 1
ATOM 863 C CA . ILE A 1 105 ? -14.051 -3.468 18.497 1.00 96.88 105 ILE A CA 1
ATOM 864 C C . ILE A 1 105 ? -14.589 -3.689 19.915 1.00 96.88 105 ILE A C 1
ATOM 866 O O . ILE A 1 105 ? -13.979 -4.418 20.697 1.00 96.88 105 ILE A O 1
ATOM 870 N N . LEU A 1 106 ? -15.749 -3.113 20.251 1.00 96.44 106 LEU A N 1
ATOM 871 C CA . LEU A 1 106 ? -16.419 -3.362 21.528 1.00 96.44 106 LEU A CA 1
ATOM 872 C C . LEU A 1 106 ? -16.922 -4.804 21.622 1.00 96.44 106 LEU A C 1
ATOM 874 O O . LEU A 1 106 ? -16.693 -5.458 22.641 1.00 96.44 106 LEU A O 1
ATOM 878 N N . SER A 1 107 ? -17.547 -5.319 20.558 1.00 97.25 107 SER A N 1
ATOM 879 C CA . SER A 1 107 ? -17.973 -6.721 20.499 1.00 97.25 107 SER A CA 1
ATOM 880 C C . SER A 1 107 ? -16.776 -7.664 20.616 1.00 97.25 107 SER A C 1
ATOM 882 O O . SER A 1 107 ? -16.787 -8.567 21.447 1.00 97.25 107 SER A O 1
ATOM 884 N N . PHE A 1 108 ? -15.704 -7.403 19.866 1.00 97.19 108 PHE A N 1
ATOM 885 C CA . PHE A 1 108 ? -14.482 -8.204 19.894 1.00 97.19 108 PHE A CA 1
ATOM 886 C C . PHE A 1 108 ? -13.846 -8.256 21.289 1.00 97.19 108 PHE A C 1
ATOM 888 O O . PHE A 1 108 ? -13.486 -9.331 21.767 1.00 97.19 108 PHE A O 1
ATOM 895 N 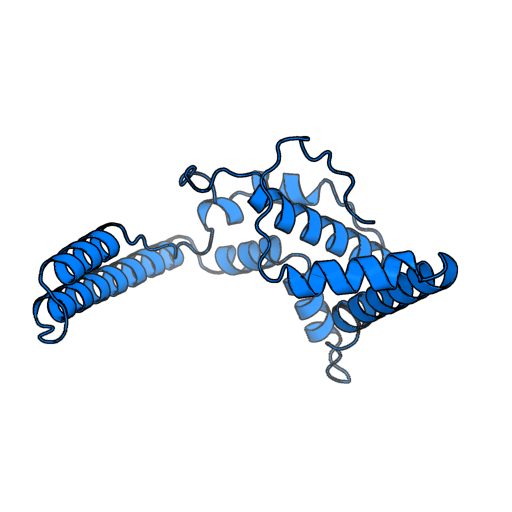N . LYS A 1 109 ? -13.765 -7.116 21.989 1.00 97.06 109 LYS A N 1
ATOM 896 C CA . LYS A 1 109 ? -13.295 -7.071 23.383 1.00 97.06 109 LYS A CA 1
ATOM 897 C C . LYS A 1 109 ? -14.205 -7.870 24.316 1.00 97.06 109 LYS A C 1
ATOM 899 O O . LYS A 1 109 ? -13.702 -8.609 25.157 1.00 97.06 109 LYS A O 1
ATOM 904 N N . SER A 1 110 ? -15.526 -7.756 24.152 1.00 96.94 110 SER A N 1
ATOM 905 C CA . SER A 1 110 ? -16.490 -8.537 24.938 1.00 96.94 110 SER A CA 1
ATOM 906 C C . SER A 1 110 ? -16.297 -10.040 24.746 1.00 96.94 110 SER A C 1
ATOM 908 O O . SER A 1 110 ? -16.381 -10.793 25.716 1.00 96.94 110 SER A O 1
ATOM 910 N N . ASP A 1 111 ? -16.013 -10.470 23.518 1.00 96.88 111 ASP A N 1
ATOM 911 C CA . ASP A 1 111 ? -15.775 -11.874 23.203 1.00 96.88 111 ASP A CA 1
ATOM 912 C C . ASP A 1 111 ? -14.460 -12.364 23.806 1.00 96.88 111 ASP A C 1
ATOM 914 O O . ASP A 1 111 ? -14.466 -13.410 24.452 1.00 96.88 111 ASP A O 1
ATOM 918 N N . ILE A 1 112 ? -13.371 -11.586 23.707 1.00 96.62 112 ILE A N 1
ATOM 919 C CA . ILE A 1 112 ? -12.091 -11.894 24.373 1.00 96.62 112 ILE A CA 1
ATOM 920 C C . ILE A 1 112 ? -12.299 -12.107 25.877 1.00 96.62 112 ILE A C 1
ATOM 922 O O . ILE A 1 112 ? -11.824 -13.104 26.421 1.00 96.62 112 ILE A O 1
ATOM 926 N N . SER A 1 113 ? -13.053 -11.229 26.547 1.00 94.38 113 SER A N 1
ATOM 927 C CA . SER A 1 113 ? -13.325 -11.337 27.989 1.00 94.38 113 SER A CA 1
ATOM 928 C C . SER A 1 113 ? -14.095 -12.602 28.391 1.00 94.38 113 SER A C 1
ATOM 930 O O . SER A 1 113 ? -14.047 -13.001 29.551 1.00 94.38 113 SER A O 1
ATOM 932 N N . LYS A 1 114 ? -14.809 -13.241 27.457 1.00 95.88 114 LYS A N 1
ATOM 933 C CA . LYS A 1 114 ? -15.602 -14.458 27.705 1.00 95.88 114 LYS A CA 1
ATOM 934 C C . LYS A 1 114 ? -14.876 -15.745 27.303 1.00 95.88 114 LYS A C 1
ATOM 936 O O . LYS A 1 114 ? -15.409 -16.830 27.533 1.00 95.88 114 LYS A O 1
ATOM 941 N N . MET A 1 115 ? -13.699 -15.656 26.680 1.00 95.12 115 MET A N 1
ATOM 942 C CA . MET A 1 115 ? -12.958 -16.834 26.224 1.00 95.12 115 MET A CA 1
ATOM 943 C C . MET A 1 115 ? -12.462 -17.661 27.409 1.00 95.12 115 MET A C 1
ATOM 945 O O . MET A 1 115 ? -11.714 -17.175 28.248 1.00 95.12 115 MET A O 1
ATOM 949 N N . THR A 1 116 ? -12.842 -18.937 27.447 1.00 95.69 116 THR A N 1
ATOM 950 C CA . THR A 1 116 ? -12.452 -19.867 28.520 1.00 95.69 116 THR A CA 1
ATOM 951 C C . THR A 1 116 ? -11.159 -20.626 28.232 1.00 95.69 116 THR A C 1
ATOM 953 O O . THR A 1 116 ? -10.636 -21.298 29.112 1.00 95.69 116 THR A O 1
ATOM 956 N N . TRP A 1 117 ? -10.669 -20.580 26.991 1.00 96.94 117 TRP A N 1
ATOM 957 C CA . TRP A 1 117 ? -9.449 -21.274 26.563 1.00 96.94 117 TRP A CA 1
ATOM 958 C C . TRP A 1 117 ? -8.181 -20.433 26.755 1.00 96.94 117 TRP A C 1
ATOM 960 O O . TRP A 1 117 ? -7.080 -20.960 26.632 1.00 96.94 117 TRP A O 1
ATOM 970 N N . MET A 1 118 ? -8.338 -19.137 27.023 1.00 96.12 118 MET A N 1
ATOM 971 C CA . MET A 1 118 ? -7.251 -18.179 27.175 1.00 96.12 118 MET A CA 1
ATOM 972 C C . MET A 1 118 ? -6.969 -17.967 28.662 1.00 96.12 118 MET A C 1
ATOM 974 O O . MET A 1 118 ? -7.897 -17.769 29.446 1.00 96.12 118 MET A O 1
ATOM 978 N N . ASP A 1 119 ? -5.701 -18.020 29.057 1.00 96.75 119 ASP A N 1
ATOM 979 C CA . ASP A 1 119 ? -5.298 -17.666 30.415 1.00 96.75 119 ASP A CA 1
ATOM 980 C C . ASP A 1 119 ? -5.419 -16.146 30.653 1.00 96.75 119 ASP A C 1
ATOM 982 O O . ASP A 1 119 ? -5.550 -15.350 29.719 1.00 96.75 119 ASP A O 1
ATOM 986 N N . ALA A 1 120 ? -5.385 -15.734 31.921 1.00 95.38 120 ALA A N 1
ATOM 987 C CA . ALA A 1 120 ? -5.623 -14.344 32.310 1.00 95.38 120 ALA A CA 1
ATOM 988 C C . ALA A 1 120 ? -4.568 -13.359 31.768 1.00 95.38 120 ALA A C 1
ATOM 990 O O . ALA A 1 120 ? -4.897 -12.204 31.480 1.00 95.38 120 ALA A O 1
ATOM 991 N N . GLU A 1 121 ? -3.314 -13.795 31.619 1.00 96.75 121 GLU A N 1
ATOM 992 C CA . GLU A 1 121 ? -2.230 -12.958 31.100 1.00 96.75 121 GLU A CA 1
ATOM 993 C C . GLU A 1 121 ? -2.426 -12.719 29.600 1.00 96.75 121 GLU A C 1
ATOM 995 O O . GLU A 1 121 ? -2.508 -11.570 29.156 1.00 96.75 121 GLU A O 1
ATOM 1000 N N . SER A 1 122 ? -2.632 -13.796 28.838 1.00 96.94 122 SER A N 1
ATOM 1001 C CA . SER A 1 122 ? -2.946 -13.733 27.408 1.00 96.94 122 SER A CA 1
ATOM 1002 C C . SER A 1 122 ? -4.206 -12.905 27.129 1.00 96.94 122 SER A C 1
ATOM 1004 O O . SER A 1 122 ? -4.235 -12.117 26.181 1.00 96.94 122 SER A O 1
ATOM 1006 N N . GLN A 1 123 ? -5.238 -13.033 27.970 1.00 96.75 123 GLN A N 1
ATOM 1007 C CA . GLN A 1 123 ? -6.480 -12.267 27.846 1.00 96.75 123 GLN A CA 1
ATOM 1008 C C . GLN A 1 123 ? -6.249 -10.771 28.053 1.00 96.75 123 GLN A C 1
ATOM 1010 O O . GLN A 1 123 ? -6.752 -9.955 27.278 1.00 96.75 123 GLN A O 1
ATOM 1015 N N . THR A 1 124 ? -5.449 -10.408 29.054 1.00 96.56 124 THR A N 1
ATOM 1016 C CA . THR A 1 124 ? -5.086 -9.011 29.319 1.00 96.56 124 THR A CA 1
ATOM 1017 C C . THR A 1 124 ? -4.302 -8.421 28.146 1.00 96.56 124 THR A C 1
ATOM 1019 O O . THR A 1 124 ? -4.671 -7.361 27.639 1.00 96.56 124 THR A O 1
ATOM 1022 N N . ALA A 1 125 ? -3.300 -9.143 27.634 1.00 96.88 125 ALA A N 1
ATOM 1023 C CA . ALA A 1 125 ? -2.511 -8.714 26.479 1.00 96.88 125 ALA A CA 1
ATOM 1024 C C . ALA A 1 125 ? -3.363 -8.571 25.201 1.00 96.88 125 ALA A C 1
ATOM 1026 O O . ALA A 1 125 ? -3.195 -7.625 24.426 1.00 96.88 125 ALA A O 1
ATOM 1027 N N . ALA A 1 126 ? -4.316 -9.480 24.973 1.00 96.81 126 ALA A N 1
ATOM 1028 C CA . ALA A 1 126 ? -5.233 -9.406 23.837 1.00 96.81 126 ALA A CA 1
ATOM 1029 C C . ALA A 1 126 ? -6.167 -8.186 23.923 1.00 96.81 126 ALA A C 1
ATOM 1031 O O . ALA A 1 126 ? -6.377 -7.498 22.920 1.00 96.81 126 ALA A O 1
ATOM 1032 N N . LEU A 1 127 ? -6.695 -7.888 25.115 1.00 97.25 127 LEU A N 1
ATOM 1033 C CA . LEU A 1 127 ? -7.522 -6.703 25.359 1.00 97.25 127 LEU A CA 1
ATOM 1034 C C . LEU A 1 127 ? -6.729 -5.406 25.182 1.00 97.25 127 LEU A C 1
ATOM 1036 O O . LEU A 1 127 ? -7.226 -4.473 24.548 1.00 97.25 127 LEU A O 1
ATOM 1040 N N . GLU A 1 128 ? -5.494 -5.360 25.681 1.00 96.56 128 GLU A N 1
ATOM 1041 C CA . GLU A 1 128 ? -4.592 -4.222 25.503 1.00 96.56 128 GLU A CA 1
ATOM 1042 C C . GLU A 1 128 ? -4.279 -3.994 24.020 1.00 96.56 128 GLU A C 1
ATOM 1044 O O . GLU A 1 128 ? -4.383 -2.870 23.520 1.00 96.56 128 GLU A O 1
ATOM 1049 N N . LYS A 1 129 ? -3.985 -5.062 23.269 1.00 96.19 129 LYS A N 1
ATOM 1050 C CA . LYS A 1 129 ? -3.781 -4.975 21.820 1.00 96.19 129 LYS A CA 1
ATOM 1051 C C . LYS A 1 129 ? -5.028 -4.442 21.117 1.00 96.19 129 LYS A C 1
ATOM 1053 O O . LYS A 1 129 ? -4.919 -3.524 20.310 1.00 96.19 129 LYS A O 1
ATOM 1058 N N . ALA A 1 130 ? -6.210 -4.960 21.455 1.00 95.81 130 ALA A N 1
ATOM 1059 C CA . ALA A 1 130 ? -7.481 -4.489 20.906 1.00 95.81 130 ALA A CA 1
ATOM 1060 C C . ALA A 1 130 ? -7.782 -3.025 21.274 1.00 95.81 130 ALA A C 1
ATOM 1062 O O . ALA A 1 130 ? -8.453 -2.319 20.526 1.00 95.81 130 ALA A O 1
ATOM 1063 N N . GLN A 1 131 ? -7.303 -2.540 22.422 1.00 93.88 131 GLN A N 1
ATOM 1064 C CA . GLN A 1 131 ? -7.436 -1.139 22.819 1.00 93.88 131 GLN A CA 1
ATOM 1065 C C . GLN A 1 131 ? -6.586 -0.195 21.972 1.00 93.88 131 GLN A C 1
ATOM 1067 O O . GLN A 1 131 ? -7.035 0.914 21.692 1.00 93.88 131 GLN A O 1
ATOM 1072 N N . HIS A 1 132 ? -5.410 -0.638 21.537 1.00 93.81 132 HIS A N 1
ATOM 1073 C CA . HIS A 1 132 ? -4.507 0.157 20.708 1.00 93.81 132 HIS A CA 1
ATOM 1074 C C . HIS A 1 132 ? -4.757 0.008 19.203 1.00 93.81 132 HIS A C 1
ATOM 1076 O O . HIS A 1 132 ? -4.104 0.682 18.406 1.00 93.81 132 HIS A O 1
ATOM 1082 N N . MET A 1 133 ? -5.707 -0.838 18.790 1.00 92.88 133 MET A N 1
ATOM 1083 C CA . MET A 1 133 ? -6.119 -0.913 17.391 1.00 92.88 133 MET A CA 1
ATOM 1084 C C . MET A 1 133 ? -6.708 0.427 16.942 1.00 92.88 133 MET A C 1
ATOM 1086 O O . MET A 1 133 ? -7.569 1.014 17.605 1.00 92.88 133 MET A O 1
ATOM 1090 N N . ARG A 1 134 ? -6.251 0.901 15.783 1.00 89.31 134 ARG A N 1
ATOM 1091 C CA . ARG A 1 134 ? -6.730 2.125 15.141 1.00 89.31 134 ARG A CA 1
ATOM 1092 C C . ARG A 1 134 ? -7.364 1.777 13.804 1.00 89.31 134 ARG A C 1
ATOM 1094 O O . ARG A 1 134 ? -6.862 0.921 13.077 1.00 89.31 134 ARG A O 1
ATOM 1101 N N . LEU A 1 135 ? -8.453 2.463 13.480 1.00 87.88 135 LEU A N 1
ATOM 1102 C CA . LEU A 1 135 ? -9.072 2.373 12.169 1.00 87.88 135 LEU A CA 1
ATOM 1103 C C . LEU A 1 135 ? -8.367 3.330 11.210 1.00 87.88 135 LEU A C 1
ATOM 1105 O O . LEU A 1 135 ? -8.370 4.538 11.430 1.00 87.88 135 LEU A O 1
ATOM 1109 N N . PHE A 1 136 ? -7.825 2.785 10.126 1.00 83.62 136 PHE A N 1
ATOM 1110 C CA . PHE A 1 136 ? -7.348 3.568 8.993 1.00 83.62 136 PHE A CA 1
ATOM 1111 C C . PHE A 1 136 ? -8.290 3.337 7.810 1.00 83.62 136 PHE A C 1
ATOM 1113 O O . PHE A 1 136 ? -8.152 2.373 7.059 1.00 83.62 136 PHE A O 1
ATOM 1120 N N . ALA A 1 137 ? -9.324 4.173 7.712 1.00 80.00 137 ALA A N 1
ATOM 1121 C CA . ALA A 1 137 ? -10.378 4.041 6.705 1.00 80.00 137 ALA A CA 1
ATOM 1122 C C . ALA A 1 137 ? -10.821 5.394 6.133 1.00 80.00 137 ALA A C 1
ATOM 1124 O O . ALA A 1 137 ? -11.960 5.560 5.702 1.00 80.00 137 ALA A O 1
ATOM 1125 N N . ASP A 1 138 ? -9.917 6.372 6.126 1.00 74.06 138 ASP A N 1
ATOM 1126 C CA . ASP A 1 138 ? -10.131 7.650 5.451 1.00 74.06 138 ASP A CA 1
ATOM 1127 C C . ASP A 1 138 ? -9.859 7.556 3.938 1.00 74.06 138 ASP A C 1
ATOM 1129 O O . ASP A 1 138 ? -10.050 8.526 3.215 1.00 74.06 138 ASP A O 1
ATOM 1133 N N . GLY A 1 139 ? -9.394 6.399 3.451 1.00 72.19 139 GLY A N 1
ATOM 1134 C CA . GLY A 1 139 ? -9.035 6.191 2.052 1.00 72.19 139 GLY A CA 1
ATOM 1135 C C . GLY A 1 139 ? -7.886 7.083 1.577 1.00 72.19 139 GLY A C 1
ATOM 1136 O O . GLY A 1 139 ? -7.764 7.273 0.372 1.00 72.19 139 GLY A O 1
ATOM 1137 N N . GLY A 1 140 ? -7.086 7.652 2.488 1.00 74.75 140 GLY A N 1
ATOM 1138 C CA . GLY A 1 140 ? -6.053 8.638 2.178 1.00 74.75 140 GLY A CA 1
ATOM 1139 C C . GLY A 1 140 ? -6.612 10.006 1.778 1.00 74.75 140 GLY A C 1
ATOM 1140 O O . GLY A 1 140 ? -5.969 10.726 1.017 1.00 74.75 140 GLY A O 1
ATOM 1141 N N . MET A 1 141 ? -7.819 10.377 2.228 1.00 80.62 141 MET A N 1
ATOM 1142 C CA . MET A 1 141 ? -8.466 11.656 1.892 1.00 80.62 141 MET A CA 1
ATOM 1143 C C . MET A 1 141 ? -7.562 12.873 2.120 1.00 80.62 141 MET A C 1
ATOM 1145 O O . MET A 1 141 ? -7.526 13.762 1.273 1.00 80.62 141 MET A O 1
ATOM 1149 N N . SER A 1 142 ? -6.829 12.921 3.233 1.00 76.88 142 SER A N 1
ATOM 1150 C CA . SER A 1 142 ? -5.925 14.032 3.575 1.00 76.88 142 SER A CA 1
ATOM 1151 C C . SER A 1 142 ? -4.797 14.214 2.549 1.00 76.88 142 SER A C 1
ATOM 1153 O O . SER A 1 142 ? -4.417 15.341 2.230 1.00 76.88 142 SER A O 1
ATOM 1155 N N . VAL A 1 143 ? -4.306 13.107 1.990 1.00 78.56 143 VAL A N 1
ATOM 1156 C CA . VAL A 1 143 ? -3.214 13.065 1.013 1.00 78.56 143 VAL A CA 1
ATOM 1157 C C . VAL A 1 143 ? -3.738 13.261 -0.409 1.00 78.56 143 VAL A C 1
ATOM 1159 O O . VAL A 1 143 ? -3.208 14.068 -1.169 1.00 78.56 143 VAL A O 1
ATOM 1162 N N . PHE A 1 144 ? -4.803 12.552 -0.781 1.00 82.94 144 PHE A N 1
ATOM 1163 C CA . PHE A 1 144 ? -5.318 12.516 -2.150 1.00 82.94 144 PHE A CA 1
ATOM 1164 C C . PHE A 1 144 ? -6.255 13.677 -2.504 1.00 82.94 144 PHE A C 1
ATOM 1166 O O . PHE A 1 144 ? -6.499 13.920 -3.685 1.00 82.94 144 PHE A O 1
ATOM 1173 N N . LEU A 1 145 ? -6.790 14.408 -1.525 1.00 82.81 145 LEU A N 1
ATOM 1174 C CA . LEU A 1 145 ? -7.526 15.654 -1.779 1.00 82.81 145 LEU A CA 1
ATOM 1175 C C . LEU A 1 145 ? -6.623 16.896 -1.714 1.00 82.81 145 LEU A C 1
ATOM 1177 O O . LEU A 1 145 ? -7.106 18.009 -1.908 1.00 82.81 145 LEU A O 1
ATOM 1181 N N . ASN A 1 146 ? -5.323 16.720 -1.467 1.00 85.31 146 ASN A N 1
ATOM 1182 C CA . ASN A 1 146 ? -4.343 17.794 -1.510 1.00 85.31 146 ASN A CA 1
ATOM 1183 C C . ASN A 1 146 ? -3.772 17.936 -2.931 1.00 85.31 146 ASN A C 1
ATOM 1185 O O . ASN A 1 146 ? -2.879 17.193 -3.342 1.00 85.31 146 ASN A O 1
ATOM 1189 N N . ASP A 1 147 ? -4.289 18.914 -3.675 1.00 82.19 147 ASP A N 1
ATOM 1190 C CA . ASP A 1 147 ? -3.891 19.169 -5.066 1.00 82.19 147 ASP A CA 1
ATOM 1191 C C . ASP A 1 147 ? -2.403 19.497 -5.194 1.00 82.19 147 ASP A C 1
ATOM 1193 O O . ASP A 1 147 ? -1.722 18.936 -6.047 1.00 82.19 147 ASP A O 1
ATOM 1197 N N . THR A 1 148 ? -1.862 20.299 -4.275 1.00 84.69 148 THR A N 1
ATOM 1198 C CA . THR A 1 148 ? -0.434 20.637 -4.238 1.00 84.69 148 THR A CA 1
ATOM 1199 C C . THR A 1 148 ? 0.438 19.391 -4.074 1.00 84.69 148 THR A C 1
ATOM 1201 O O . THR A 1 148 ? 1.486 19.265 -4.713 1.00 84.69 148 THR A O 1
ATOM 1204 N N . HIS A 1 149 ? 0.006 18.448 -3.231 1.00 79.94 149 HIS A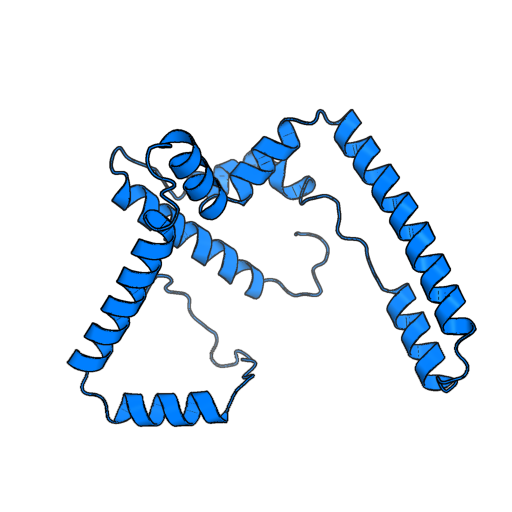 N 1
ATOM 1205 C CA . HIS A 1 149 ? 0.710 17.184 -3.041 1.00 79.94 149 HIS A CA 1
ATOM 1206 C C . HIS A 1 149 ? 0.721 16.360 -4.334 1.00 79.94 149 HIS A C 1
ATOM 1208 O O . HIS A 1 149 ? 1.790 15.960 -4.789 1.00 79.94 149 HIS A O 1
ATOM 1214 N N . LEU A 1 150 ? -0.432 16.161 -4.975 1.00 80.31 150 LEU A N 1
ATOM 1215 C CA . LEU A 1 150 ? -0.509 15.406 -6.230 1.00 80.31 150 LEU A CA 1
ATOM 1216 C C . LEU A 1 150 ? 0.272 16.068 -7.367 1.00 80.31 150 LEU A C 1
ATOM 1218 O O . LEU A 1 150 ? 0.998 15.377 -8.082 1.00 80.31 150 LEU A O 1
ATOM 1222 N N . ASP A 1 151 ? 0.172 17.389 -7.504 1.00 83.94 151 ASP A N 1
ATOM 1223 C CA . ASP A 1 151 ? 0.856 18.140 -8.554 1.00 83.94 151 ASP A CA 1
ATOM 1224 C C . ASP A 1 151 ? 2.376 18.034 -8.406 1.00 83.94 151 ASP A C 1
ATOM 1226 O O . ASP A 1 151 ? 3.069 17.733 -9.381 1.00 83.94 151 ASP A O 1
ATOM 1230 N N . SER A 1 152 ? 2.904 18.170 -7.183 1.00 80.81 152 SER A N 1
ATOM 1231 C CA . SER A 1 152 ? 4.337 17.967 -6.921 1.00 80.81 152 SER A CA 1
ATOM 1232 C C . SER A 1 152 ? 4.812 16.558 -7.304 1.00 80.81 152 SER A C 1
ATOM 1234 O O . SER A 1 152 ? 5.867 16.405 -7.915 1.00 80.81 152 SER A O 1
ATOM 1236 N N . GLN A 1 153 ? 3.999 15.530 -7.038 1.00 77.56 153 GLN A N 1
ATOM 1237 C CA . GLN A 1 153 ? 4.322 14.135 -7.356 1.00 77.56 153 GLN A CA 1
ATOM 1238 C C . GLN A 1 153 ? 4.233 13.811 -8.857 1.00 77.56 153 GLN A C 1
ATOM 1240 O O . GLN A 1 153 ? 4.737 12.771 -9.292 1.00 77.56 153 GLN A O 1
ATOM 1245 N N . LEU A 1 154 ? 3.547 14.639 -9.648 1.00 82.62 154 LEU A N 1
ATOM 1246 C CA . LEU A 1 154 ? 3.384 14.457 -11.093 1.00 82.62 154 LEU A CA 1
ATOM 1247 C C . LEU A 1 154 ? 4.344 15.325 -11.908 1.00 82.62 154 LEU A C 1
ATOM 1249 O O . LEU A 1 154 ? 4.749 14.911 -12.994 1.00 82.62 154 LEU A O 1
ATOM 1253 N N . HIS A 1 155 ? 4.750 16.483 -11.384 1.00 84.62 155 HIS A N 1
ATOM 1254 C CA . HIS A 1 155 ? 5.651 17.408 -12.070 1.00 84.62 155 HIS A CA 1
ATOM 1255 C C . HIS A 1 155 ? 7.025 16.790 -12.383 1.00 84.62 155 HIS A C 1
ATOM 1257 O O . HIS A 1 155 ? 7.596 17.057 -13.438 1.00 84.62 155 HIS A O 1
ATOM 1263 N N . GLU A 1 156 ? 7.522 15.898 -11.519 1.00 80.50 156 GLU A N 1
ATOM 1264 C CA . GLU A 1 156 ? 8.783 15.163 -11.723 1.00 80.50 156 GLU A CA 1
ATOM 1265 C C . GLU A 1 156 ? 8.747 14.175 -12.911 1.00 80.50 156 GLU A C 1
ATOM 1267 O O . GLU A 1 156 ? 9.789 13.661 -13.320 1.00 80.50 156 GLU A O 1
ATOM 1272 N N . TYR A 1 157 ? 7.567 13.892 -13.477 1.00 84.62 157 TYR A N 1
ATOM 1273 C CA . TYR A 1 157 ? 7.363 12.828 -14.464 1.00 84.62 157 TYR A CA 1
ATOM 1274 C C . TYR A 1 157 ? 6.609 13.324 -15.712 1.00 84.62 157 TYR A C 1
ATOM 1276 O O . TYR A 1 157 ? 5.486 12.879 -15.975 1.00 84.62 157 TYR A O 1
ATOM 1284 N N . PRO A 1 158 ? 7.210 14.220 -16.522 1.00 86.31 158 PRO A N 1
ATOM 1285 C CA . PRO A 1 158 ? 6.567 14.754 -17.717 1.00 86.31 158 PRO A CA 1
ATOM 1286 C C . PRO A 1 158 ? 6.343 13.650 -18.759 1.00 86.31 158 PRO A C 1
ATOM 1288 O O . PRO A 1 158 ? 7.285 13.062 -19.292 1.00 86.31 158 PRO A O 1
ATOM 1291 N N . MET A 1 159 ? 5.074 13.375 -19.059 1.00 87.00 159 MET A N 1
ATOM 1292 C CA . MET A 1 159 ? 4.680 12.417 -20.092 1.00 87.00 159 MET A CA 1
ATOM 1293 C C . MET A 1 159 ? 4.805 13.025 -21.497 1.00 87.00 159 MET A C 1
ATOM 1295 O O . MET A 1 159 ? 4.565 14.214 -21.697 1.00 87.00 159 MET A O 1
ATOM 1299 N N . ASN A 1 160 ? 5.139 12.195 -22.485 1.00 89.19 160 ASN A N 1
ATOM 1300 C CA . ASN A 1 160 ? 5.210 12.560 -23.904 1.00 89.19 160 ASN A CA 1
ATOM 1301 C C . ASN A 1 160 ? 4.175 11.768 -24.737 1.00 89.19 160 ASN A C 1
ATOM 1303 O O . ASN A 1 160 ? 3.211 11.233 -24.191 1.00 89.19 160 ASN A O 1
ATOM 1307 N N . SER A 1 161 ? 4.314 11.706 -26.065 1.00 86.44 161 SER A N 1
ATOM 1308 C CA . SER A 1 161 ? 3.389 10.958 -26.940 1.00 86.44 161 SER A CA 1
ATOM 1309 C C . SER A 1 161 ? 3.665 9.444 -27.017 1.00 86.44 161 SER A C 1
ATOM 1311 O O . SER A 1 161 ? 2.838 8.695 -27.542 1.00 86.44 161 SER A O 1
ATOM 1313 N N . GLY A 1 162 ? 4.801 8.982 -26.494 1.00 90.25 162 GLY A N 1
ATOM 1314 C CA . GLY A 1 162 ? 5.252 7.595 -26.492 1.00 90.25 162 GLY A CA 1
ATOM 1315 C C . GLY A 1 162 ? 4.629 6.772 -25.365 1.00 90.25 162 GLY A C 1
ATOM 1316 O O . GLY A 1 162 ? 4.851 7.015 -24.179 1.00 90.25 162 GLY A O 1
ATOM 1317 N N . TYR A 1 163 ? 3.823 5.768 -25.725 1.00 86.69 163 TYR A N 1
ATOM 1318 C CA . TYR A 1 163 ? 3.132 4.929 -24.740 1.00 86.69 163 TYR A CA 1
ATOM 1319 C C . TYR A 1 163 ? 4.104 4.123 -23.868 1.00 86.69 163 TYR A C 1
ATOM 1321 O O . TYR A 1 163 ? 3.931 4.070 -22.650 1.00 86.69 163 TYR A O 1
ATOM 1329 N N . LEU A 1 164 ? 5.103 3.482 -24.481 1.00 86.31 164 LEU A N 1
ATOM 1330 C CA . LEU A 1 164 ? 6.030 2.608 -23.762 1.00 86.31 164 LEU A CA 1
ATOM 1331 C C . LEU A 1 164 ? 6.958 3.424 -22.859 1.00 86.31 164 LEU A C 1
ATOM 1333 O O . LEU A 1 164 ? 7.185 3.050 -21.711 1.00 86.31 164 LEU A O 1
ATOM 1337 N N . GLU A 1 165 ? 7.438 4.560 -23.356 1.00 89.31 165 GLU A N 1
ATOM 1338 C CA . GLU A 1 165 ? 8.273 5.505 -22.622 1.00 89.31 165 GLU A CA 1
ATOM 1339 C C . GLU A 1 165 ? 7.537 6.020 -21.382 1.00 89.31 165 GLU A C 1
ATOM 1341 O O . GLU A 1 165 ? 8.065 5.937 -20.272 1.00 89.31 165 GLU A O 1
ATOM 1346 N N . ASN A 1 166 ? 6.283 6.453 -21.545 1.00 90.00 166 ASN A N 1
ATOM 1347 C CA . ASN A 1 166 ? 5.441 6.883 -20.430 1.00 90.00 166 ASN A CA 1
ATOM 1348 C C . ASN A 1 166 ? 5.165 5.743 -19.446 1.00 90.00 166 ASN A C 1
ATOM 1350 O O . ASN A 1 166 ? 5.219 5.944 -18.237 1.00 90.00 166 ASN A O 1
ATOM 1354 N N . ALA A 1 167 ? 4.897 4.531 -19.934 1.00 88.12 167 ALA A N 1
ATOM 1355 C CA . ALA A 1 167 ? 4.661 3.381 -19.070 1.00 88.12 167 ALA A CA 1
ATOM 1356 C C . ALA A 1 167 ? 5.893 3.048 -18.210 1.00 88.12 167 ALA A C 1
ATOM 1358 O O . ALA A 1 167 ? 5.759 2.800 -17.013 1.00 88.12 167 ALA A O 1
ATOM 1359 N N . ILE A 1 168 ? 7.096 3.090 -18.791 1.00 86.94 168 ILE A N 1
ATOM 1360 C CA . ILE A 1 168 ? 8.357 2.891 -18.063 1.00 86.94 168 ILE A CA 1
ATOM 1361 C C . ILE A 1 168 ? 8.593 4.027 -17.060 1.00 86.94 168 ILE A C 1
ATOM 1363 O O . ILE A 1 168 ? 9.003 3.766 -15.927 1.00 86.94 168 ILE A O 1
ATOM 1367 N N . LEU A 1 169 ? 8.316 5.274 -17.446 1.00 89.69 169 LEU A N 1
ATOM 1368 C CA . LEU A 1 169 ? 8.429 6.439 -16.567 1.00 89.69 169 LEU A CA 1
ATOM 1369 C C . LEU A 1 169 ? 7.520 6.302 -15.336 1.00 89.69 169 LEU A C 1
ATOM 1371 O O . LEU A 1 169 ? 7.978 6.452 -14.202 1.00 89.69 169 LEU A O 1
ATOM 1375 N N . LEU A 1 170 ? 6.256 5.935 -15.546 1.00 88.94 170 LEU A N 1
ATOM 1376 C CA . LEU A 1 170 ? 5.289 5.731 -14.470 1.00 88.94 170 LEU A CA 1
ATOM 1377 C C . LEU A 1 170 ? 5.617 4.496 -13.615 1.00 88.94 170 LEU A C 1
ATOM 1379 O O . LEU A 1 170 ? 5.429 4.528 -12.404 1.00 88.94 170 LEU A O 1
ATOM 1383 N N . LEU A 1 171 ? 6.179 3.431 -14.198 1.00 86.88 171 LEU A N 1
ATOM 1384 C CA . LEU A 1 171 ? 6.700 2.288 -13.436 1.00 86.88 171 LEU A CA 1
ATOM 1385 C C . LEU A 1 171 ? 7.837 2.697 -12.488 1.00 86.88 171 LEU A C 1
ATOM 1387 O O . LEU A 1 171 ? 7.877 2.231 -11.347 1.00 86.88 171 LEU A O 1
ATOM 1391 N N . LYS A 1 172 ? 8.751 3.572 -12.932 1.00 86.44 172 LYS A N 1
ATOM 1392 C CA . LYS A 1 172 ? 9.812 4.125 -12.071 1.00 86.44 172 LYS A CA 1
ATOM 1393 C C . LYS A 1 172 ? 9.221 4.946 -10.928 1.00 86.44 172 LYS A C 1
ATOM 1395 O O . LYS A 1 172 ? 9.592 4.719 -9.779 1.00 86.44 172 LYS A O 1
ATOM 1400 N N . ARG A 1 173 ? 8.272 5.841 -11.231 1.00 88.25 173 ARG A N 1
ATOM 1401 C CA . ARG A 1 173 ? 7.532 6.630 -10.232 1.00 88.25 173 ARG A CA 1
ATOM 1402 C C . ARG A 1 173 ? 6.869 5.738 -9.187 1.00 88.25 173 ARG A C 1
ATOM 1404 O O . ARG A 1 173 ? 7.086 5.923 -7.994 1.00 88.25 173 ARG A O 1
ATOM 1411 N N . TYR A 1 174 ? 6.107 4.745 -9.642 1.00 86.19 174 TYR A N 1
ATOM 1412 C CA . TYR A 1 174 ? 5.410 3.800 -8.776 1.00 86.19 174 TYR A CA 1
ATOM 1413 C C . TYR A 1 174 ? 6.377 3.091 -7.820 1.00 86.19 174 TYR A C 1
ATOM 1415 O O . TYR A 1 174 ? 6.150 3.072 -6.612 1.00 86.19 174 TYR A O 1
ATOM 1423 N N . ARG A 1 175 ? 7.506 2.578 -8.333 1.00 85.00 175 ARG A N 1
ATOM 1424 C CA . ARG A 1 175 ? 8.533 1.943 -7.492 1.00 85.00 175 ARG A CA 1
ATOM 1425 C C . ARG A 1 175 ? 9.149 2.931 -6.501 1.00 85.00 175 ARG A C 1
ATOM 1427 O O . ARG A 1 175 ? 9.248 2.587 -5.331 1.00 85.00 175 ARG A O 1
ATOM 1434 N N . LYS A 1 176 ? 9.508 4.150 -6.926 1.00 85.88 176 LYS A N 1
ATOM 1435 C CA . LYS A 1 176 ? 10.041 5.196 -6.029 1.00 85.88 176 LYS A CA 1
ATOM 1436 C C . LYS A 1 176 ? 9.089 5.452 -4.858 1.00 85.88 176 LYS A C 1
ATOM 1438 O O . LYS A 1 176 ? 9.527 5.463 -3.713 1.00 85.88 176 LYS A O 1
ATOM 1443 N N . ARG A 1 177 ? 7.787 5.591 -5.135 1.00 84.12 177 ARG A N 1
ATOM 1444 C CA . ARG A 1 177 ? 6.771 5.818 -4.096 1.00 84.12 177 ARG A CA 1
ATOM 1445 C C . ARG A 1 177 ? 6.595 4.615 -3.171 1.00 84.12 177 ARG A C 1
ATOM 1447 O O . ARG A 1 177 ? 6.450 4.790 -1.972 1.00 84.12 177 ARG A O 1
ATOM 1454 N N . MET A 1 178 ? 6.625 3.399 -3.713 1.00 82.88 178 MET A N 1
ATOM 1455 C CA . MET A 1 178 ? 6.559 2.181 -2.901 1.00 82.88 178 MET A CA 1
ATOM 1456 C C . MET A 1 178 ? 7.740 2.095 -1.926 1.00 82.88 178 MET A C 1
ATOM 1458 O O . MET A 1 178 ? 7.554 1.739 -0.767 1.00 82.88 178 MET A O 1
ATOM 1462 N N . TYR A 1 179 ? 8.951 2.437 -2.378 1.00 81.94 179 TYR A N 1
ATOM 1463 C CA . TYR A 1 179 ? 10.133 2.364 -1.524 1.00 81.94 179 TYR A CA 1
ATOM 1464 C C . TYR A 1 179 ? 10.270 3.541 -0.551 1.00 81.94 179 TYR A C 1
ATOM 1466 O O . TYR A 1 179 ? 10.819 3.358 0.534 1.00 81.94 179 TYR A O 1
ATOM 1474 N N . SER A 1 180 ? 9.719 4.718 -0.869 1.00 79.12 180 SER A N 1
ATOM 1475 C CA . SER A 1 180 ? 9.730 5.857 0.056 1.00 79.12 180 SER A CA 1
ATOM 1476 C C . SER A 1 180 ? 8.934 5.594 1.338 1.00 79.12 180 SER A C 1
ATOM 1478 O O . SER A 1 180 ? 9.243 6.185 2.370 1.00 79.12 180 SER A O 1
ATOM 1480 N N . THR A 1 181 ? 7.973 4.664 1.318 1.00 72.06 181 THR A N 1
ATOM 1481 C CA . THR A 1 181 ? 7.264 4.214 2.524 1.00 72.06 181 THR A CA 1
ATOM 1482 C C . THR A 1 181 ? 8.201 3.569 3.550 1.00 72.06 181 THR A C 1
ATOM 1484 O O . THR A 1 181 ? 7.981 3.741 4.741 1.00 72.06 181 THR A O 1
ATOM 1487 N N . TYR A 1 182 ? 9.279 2.899 3.125 1.00 69.56 182 TYR A N 1
ATOM 1488 C CA . TYR A 1 182 ? 10.239 2.273 4.048 1.00 69.56 182 TYR A CA 1
ATOM 1489 C C . TYR A 1 182 ? 11.216 3.263 4.695 1.00 69.56 182 TYR A C 1
ATOM 1491 O O . TYR A 1 182 ? 11.929 2.891 5.619 1.00 69.56 182 TYR A O 1
ATOM 1499 N N . LYS A 1 183 ? 11.258 4.515 4.221 1.00 65.44 183 LYS A N 1
ATOM 1500 C CA . LYS A 1 183 ? 12.051 5.592 4.836 1.00 65.44 183 LYS A CA 1
ATOM 1501 C C . LYS A 1 183 ? 11.300 6.325 5.945 1.00 65.44 183 LYS A C 1
ATOM 1503 O O . LYS A 1 183 ? 11.898 7.150 6.628 1.00 65.44 183 LYS A O 1
ATOM 1508 N N . LYS A 1 184 ? 9.995 6.082 6.082 1.00 62.03 184 LYS A N 1
ATOM 1509 C CA . LYS A 1 184 ? 9.168 6.700 7.117 1.00 62.03 184 LYS A CA 1
ATOM 1510 C C . LYS A 1 184 ? 9.221 5.847 8.378 1.00 62.03 184 LYS A C 1
ATOM 1512 O O . LYS A 1 184 ? 9.091 4.626 8.299 1.00 62.03 184 LYS A O 1
ATOM 1517 N N . ASP A 1 185 ? 9.405 6.496 9.522 1.00 55.00 185 ASP A N 1
ATOM 1518 C CA . ASP A 1 185 ? 9.312 5.834 10.818 1.00 55.00 185 ASP A CA 1
ATOM 1519 C C . ASP A 1 185 ? 7.879 5.285 10.993 1.00 55.00 185 ASP A C 1
ATOM 1521 O O . ASP A 1 185 ? 6.916 6.040 10.835 1.00 55.00 185 ASP A O 1
ATOM 1525 N N . PRO A 1 186 ? 7.691 3.988 11.301 1.00 50.16 186 PRO A N 1
ATOM 1526 C CA . PRO A 1 186 ? 6.364 3.433 11.556 1.00 50.16 186 PRO A CA 1
ATOM 1527 C C . PRO A 1 186 ? 5.623 4.100 12.730 1.00 50.16 186 PRO A C 1
ATOM 1529 O O . PRO A 1 186 ? 4.412 3.917 12.861 1.00 50.16 186 PRO A O 1
ATOM 1532 N N . SER A 1 187 ? 6.325 4.847 13.589 1.00 46.94 187 SER A N 1
ATOM 1533 C CA . SER A 1 187 ? 5.747 5.617 14.695 1.00 46.94 187 SER A CA 1
ATOM 1534 C C . SER A 1 187 ? 5.234 7.011 14.298 1.00 46.94 187 SER A C 1
ATOM 1536 O O . SER A 1 187 ? 4.425 7.582 15.036 1.00 46.94 187 SER A O 1
ATOM 1538 N N . ASP A 1 188 ? 5.587 7.517 13.111 1.00 48.19 188 ASP A N 1
ATOM 1539 C CA . ASP A 1 188 ? 5.095 8.790 12.569 1.00 48.19 188 ASP A CA 1
ATOM 1540 C C . ASP A 1 188 ? 3.680 8.624 11.990 1.00 48.19 188 ASP A C 1
ATOM 1542 O O . ASP A 1 188 ? 3.428 8.603 10.783 1.00 48.19 188 ASP A O 1
ATOM 1546 N N . SER A 1 189 ? 2.708 8.494 12.893 1.00 42.94 189 SER A N 1
ATOM 1547 C CA . SER A 1 189 ? 1.290 8.301 12.564 1.00 42.94 189 SER A CA 1
ATOM 1548 C C . SER A 1 189 ? 0.576 9.532 11.981 1.00 42.94 189 SER A C 1
ATOM 1550 O O . SER A 1 189 ? -0.633 9.481 11.773 1.00 42.94 189 SER A O 1
ATOM 1552 N N . GLU A 1 190 ? 1.284 10.633 11.713 1.00 38.69 190 GLU A N 1
ATOM 1553 C CA . GLU A 1 190 ? 0.669 11.883 11.244 1.00 38.69 190 GLU A CA 1
ATOM 1554 C C . GLU A 1 190 ? 0.689 12.091 9.720 1.00 38.69 190 GLU A C 1
ATOM 1556 O O . GLU A 1 190 ? 0.089 13.056 9.251 1.00 38.69 190 GLU A O 1
ATOM 1561 N N . GLN A 1 191 ? 1.349 11.244 8.914 1.00 40.06 191 GLN A N 1
ATOM 1562 C CA . GLN A 1 191 ? 1.588 11.581 7.493 1.00 40.06 191 GLN A CA 1
ATOM 1563 C C . GLN A 1 191 ? 1.530 10.411 6.490 1.00 40.06 191 GLN A C 1
ATOM 1565 O O . GLN A 1 191 ? 2.347 10.336 5.555 1.00 40.06 191 GLN A O 1
ATOM 1570 N N . MET A 1 192 ? 0.549 9.517 6.633 1.00 40.16 192 MET A N 1
ATOM 1571 C CA . MET A 1 192 ? 0.092 8.645 5.539 1.00 40.16 192 MET A CA 1
ATOM 1572 C C . MET A 1 192 ? -1.417 8.702 5.381 1.00 40.16 192 MET A C 1
ATOM 1574 O O . MET A 1 192 ? -2.106 8.741 6.420 1.00 40.16 192 MET A O 1
#

Sequence (192 aa):
MLLEEEVAEDALVQVYFESYFKALFEELGHSGERRTVNALMVMFTHELYYGLVTNRQYCNRRNYCLKVSQKLMDDVSSALFLKSFGSEKLQKFQTLVNQIYNELILSFKSDISKMTWMDAESQTAALEKAQHMRLFADGGMSVFLNDTHLDSQLHEYPMNSGYLENAILLLKRYRKRMYSTYKKDPSDSEQM

Organism: Ladona fulva (NCBI:txid123851)

Secondary structure (DSSP, 8-state):
-----PPPTT-----S-HHHHHHHHHHHHHS-HHHHHHHHHHHHHHHHHHHHTTT--TT-HHHHHHHHHHHH-HHHHHHHHHHHS-HHHHHHHHHHHHHHHHHHHHHHHHHHHH-SSS-HHHHHHHHHHHHH-----STTHHHHT-HHHHHHHHHTS---S-HHHHHHHHHHHHHHHHHHGGGS-TT-TT--

Radius of gyration: 23.0 Å; chains: 1; bounding box: 50×42×60 Å

Foldseek 3Di:
DLDDDDDDPPDDDDDPCVVVVVVVVVVVVVDDPVRVVVVVVVVVVVVCCVLQPVLDPDPDPPSSVVSSCCVLVVLQVLLVVVVVQPPVRLVVVVVVVVVVLVVVLVVVLVVLVVDPVDDPVRSVVVNVVSVPDDDDDSSCCVQSPPPVNVCVLCVVQDDDPDPSNSSSSSNSSSVVVVVVVVVDDPPCPPHD

pLDDT: mean 84.15, std 12.57, range [38.69, 97.25]

InterPro domains:
  IPR008753 Peptidase M13, N-terminal domain [PF05649] (49-135)
  IPR042089 Peptidase M13, domain 2 [G3DSA:1.10.1380.10] (2-130)